Protein AF-A0A267EFR4-F1 (afdb_monomer)

Solvent-accessible surface area (backbone atoms only — not comparable to full-atom values): 12680 Å² total; per-residue (Å²): 130,89,68,64,37,41,33,43,34,24,68,40,67,51,59,65,88,43,32,42,51,31,45,67,58,54,52,30,52,57,53,68,30,85,48,92,86,22,53,37,51,59,32,46,78,75,61,24,42,72,72,47,57,46,63,52,61,83,48,55,97,72,32,31,34,40,38,41,29,36,31,54,76,64,86,81,56,50,71,60,52,49,54,48,53,53,49,52,53,53,51,50,54,50,50,50,62,73,76,48,71,55,69,70,57,54,51,50,50,33,53,50,34,44,59,71,67,43,72,76,79,64,67,52,102,85,43,81,75,69,55,61,66,58,54,51,51,52,50,49,70,70,45,81,60,43,59,71,52,29,58,75,65,40,55,86,86,39,32,83,43,57,80,36,59,49,78,50,85,50,55,65,60,38,47,55,54,58,64,51,69,36,83,79,74,48,47,75,49,55,64,68,59,78,59,52,74,78,65,60,88,66,62,71,72,57,57,57,50,57,60,49,62,71,64,72,78,118

Radius of gyration: 20.81 Å; Cα contacts (8 Å, |Δi|>4): 254; chains: 1; bounding box: 39×57×54 Å

Foldseek 3Di:
DPQAWKKWKFKFWDCLVVLLAPLQLLVQCQQPDPDPPHLQNVQVVQVKGWPGWGKAQPDDHTITMTITIMGDPPPDPVVVRRVVNVVSVQVNLVVCLVVADDVVSSVVSQVVLLVLQPQPQDPDPPDDRDDSVVSLVVSQPPDNHHLVSLPNRDDPVCSSVGNSHRNDHDSVVSSVVSVSSHPVRIDIDNSVVVPVVVVPPDPPVVVVVVVVVVVPPD

Sequence (218 aa):
MNVDGIHLVFPLPDQSSLSSIAPDLYVKHLLRSKHVGSLEASLNLHGFSLNSARLMDFGQVGFDFFCISVQCNAENNQIEDENMAIKIVFRYLAMIRSVGPLNWLHNELRLTLQREFAPKGKLDESLEPMDPMINLLLHLASDDYSLATRLQRFSQRDALTARHLITEYSAQAIADFLTFLTPTGVLCTSLILVGIASRLQLPDSQWQALLRAGRSAG

InterPro domains:
  IPR011249 Metalloenzyme, LuxS/M16 peptidase-like [SSF63411] (3-187)
  IPR050626 Peptidase M16 [PTHR43690] (5-186)

Structure (mmCIF, N/CA/C/O backbone):
data_AF-A0A267EFR4-F1
#
_entry.id   AF-A0A267EFR4-F1
#
loop_
_atom_site.group_PDB
_atom_site.id
_atom_site.type_symbol
_atom_site.label_atom_id
_atom_site.label_alt_id
_atom_site.label_comp_id
_atom_site.label_asym_id
_atom_site.label_entity_id
_atom_site.label_seq_id
_atom_site.pdbx_PDB_ins_code
_atom_site.Cartn_x
_atom_site.Cartn_y
_atom_site.Cartn_z
_atom_site.occupancy
_atom_site.B_iso_or_equiv
_atom_site.auth_seq_id
_atom_site.auth_comp_id
_atom_site.auth_asym_id
_atom_site.auth_atom_id
_atom_site.pdbx_PDB_model_num
ATOM 1 N N . MET A 1 1 ? 16.160 10.718 2.355 1.00 35.03 1 MET A N 1
ATOM 2 C CA . MET A 1 1 ? 15.487 10.351 1.091 1.00 35.03 1 MET A CA 1
ATOM 3 C C . MET A 1 1 ? 16.577 9.997 0.103 1.00 35.03 1 MET A C 1
ATOM 5 O O . MET A 1 1 ? 17.407 10.855 -0.155 1.00 35.03 1 MET A O 1
ATOM 9 N N . ASN A 1 2 ? 16.641 8.744 -0.346 1.00 34.03 2 ASN A N 1
ATOM 10 C CA . ASN A 1 2 ? 17.512 8.373 -1.462 1.00 34.03 2 ASN A CA 1
ATOM 11 C C . ASN A 1 2 ? 16.860 8.938 -2.736 1.00 34.03 2 ASN A C 1
ATOM 13 O O . ASN A 1 2 ? 15.659 8.739 -2.916 1.00 34.03 2 ASN A O 1
ATOM 17 N N . VAL A 1 3 ? 17.597 9.743 -3.504 1.00 46.56 3 VAL A N 1
ATOM 18 C CA . VAL A 1 3 ? 17.043 10.774 -4.415 1.00 46.56 3 VAL A CA 1
ATOM 19 C C . VAL A 1 3 ? 16.794 10.253 -5.843 1.00 46.56 3 VAL A C 1
ATOM 21 O O . VAL A 1 3 ? 16.213 10.953 -6.667 1.00 46.56 3 VAL A O 1
ATOM 24 N N . ASP A 1 4 ? 17.140 8.997 -6.121 1.00 59.25 4 ASP A N 1
ATOM 25 C CA . ASP A 1 4 ? 17.101 8.428 -7.471 1.00 59.25 4 ASP A CA 1
ATOM 26 C C . ASP A 1 4 ? 15.877 7.516 -7.647 1.00 59.25 4 ASP A C 1
ATOM 28 O O . ASP A 1 4 ? 15.942 6.298 -7.474 1.00 59.25 4 ASP A O 1
ATOM 32 N N . GLY A 1 5 ? 14.712 8.104 -7.933 1.00 73.69 5 GLY A N 1
ATOM 33 C CA . GLY A 1 5 ? 13.493 7.324 -8.132 1.00 73.69 5 GLY A CA 1
ATOM 34 C C . GLY A 1 5 ? 12.272 8.108 -8.608 1.00 73.69 5 G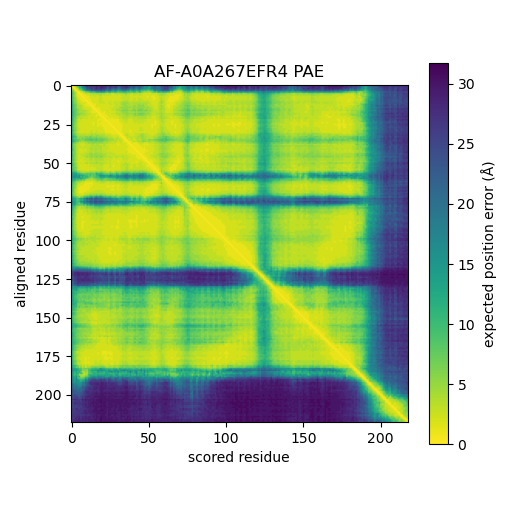LY A C 1
ATOM 35 O O . GLY A 1 5 ? 12.219 9.339 -8.587 1.00 73.69 5 GLY A O 1
ATOM 36 N N . ILE A 1 6 ? 11.271 7.349 -9.044 1.00 87.56 6 ILE A N 1
ATOM 37 C CA . ILE A 1 6 ? 9.960 7.830 -9.477 1.00 87.56 6 ILE A CA 1
ATOM 38 C C . ILE A 1 6 ? 9.012 7.732 -8.298 1.00 87.56 6 ILE A C 1
ATOM 40 O O . ILE A 1 6 ? 8.869 6.660 -7.708 1.00 87.56 6 ILE A O 1
ATOM 44 N N . HIS A 1 7 ? 8.312 8.823 -8.007 1.00 89.19 7 HIS A N 1
ATOM 45 C CA . HIS A 1 7 ? 7.249 8.842 -7.015 1.00 89.19 7 HIS A CA 1
ATOM 46 C C . HIS A 1 7 ? 5.902 9.035 -7.708 1.00 89.19 7 HIS A C 1
ATOM 48 O O . HIS A 1 7 ? 5.658 10.048 -8.368 1.00 89.19 7 HIS A O 1
ATOM 54 N N . LEU A 1 8 ? 5.032 8.042 -7.557 1.00 90.75 8 LEU A N 1
ATOM 55 C CA . LEU A 1 8 ? 3.645 8.069 -7.995 1.00 90.75 8 LEU A CA 1
ATOM 56 C C . LEU A 1 8 ? 2.781 8.417 -6.792 1.00 90.75 8 LEU A C 1
ATOM 58 O O . LEU A 1 8 ? 2.602 7.585 -5.899 1.00 90.75 8 LEU A O 1
ATOM 62 N N . VAL A 1 9 ? 2.284 9.650 -6.758 1.00 91.50 9 VAL A N 1
ATOM 63 C CA . VAL A 1 9 ? 1.501 10.179 -5.641 1.00 91.50 9 VAL A CA 1
ATOM 64 C C . VAL A 1 9 ? 0.033 10.251 -6.040 1.00 91.50 9 VAL A C 1
ATOM 66 O O . VAL A 1 9 ? -0.333 10.917 -7.008 1.00 91.50 9 VAL A O 1
ATOM 69 N N . PHE A 1 10 ? -0.813 9.565 -5.280 1.00 91.50 10 PHE A N 1
ATOM 70 C CA . PHE A 1 10 ? -2.251 9.490 -5.499 1.00 91.50 10 PHE A CA 1
ATOM 71 C C . PHE A 1 10 ? -2.974 10.290 -4.414 1.00 91.50 10 PHE A C 1
ATOM 73 O O . PHE A 1 10 ? -2.787 9.980 -3.233 1.00 91.50 10 PHE A O 1
ATOM 80 N N . PRO A 1 11 ? -3.776 11.306 -4.775 1.00 90.88 11 PRO A N 1
ATOM 81 C CA . PRO A 1 11 ? -4.629 11.994 -3.817 1.00 90.88 11 PRO A CA 1
ATOM 82 C C . PRO A 1 11 ? -5.750 11.063 -3.348 1.00 90.88 11 PRO A C 1
ATOM 84 O O . PRO A 1 11 ? -6.346 10.334 -4.142 1.00 90.88 11 PRO A O 1
ATOM 87 N N . LEU A 1 12 ? -6.041 11.101 -2.052 1.00 91.06 12 LEU A N 1
ATOM 88 C CA . LEU A 1 12 ? -7.046 10.273 -1.401 1.00 91.06 12 LEU A CA 1
ATOM 89 C C . LEU A 1 12 ? -7.920 11.113 -0.463 1.00 91.06 12 LEU A C 1
ATOM 91 O O . LEU A 1 12 ? -7.447 12.107 0.097 1.00 91.06 12 LEU A O 1
ATOM 95 N N . PRO A 1 13 ? -9.179 10.706 -0.228 1.00 90.94 13 PRO A N 1
ATOM 96 C CA . PRO A 1 13 ? -9.926 11.204 0.919 1.00 90.94 13 PRO A CA 1
ATOM 97 C C . PRO A 1 13 ? -9.263 10.745 2.225 1.00 90.94 13 PRO A C 1
ATOM 99 O O . PRO A 1 13 ? -8.502 9.776 2.235 1.00 90.94 13 PRO A O 1
ATOM 102 N N . ASP A 1 14 ? -9.586 11.418 3.327 1.00 90.38 14 ASP A N 1
ATOM 103 C CA . ASP A 1 14 ? -9.114 11.048 4.665 1.00 90.38 14 ASP A CA 1
ATOM 104 C C . ASP A 1 14 ? -9.411 9.570 4.989 1.00 90.38 14 ASP A C 1
ATOM 106 O O . ASP A 1 14 ? -10.565 9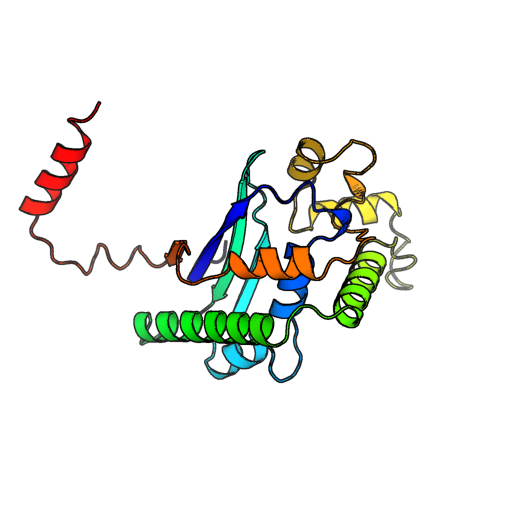.138 5.002 1.00 90.38 14 ASP A O 1
ATOM 110 N N . GLN A 1 15 ? -8.359 8.796 5.258 1.00 90.88 15 GLN A N 1
ATOM 111 C CA . GLN A 1 15 ? -8.429 7.363 5.544 1.00 90.88 15 GLN A CA 1
ATOM 112 C C . GLN A 1 15 ? -8.613 7.041 7.038 1.00 90.88 15 GLN A C 1
ATOM 114 O O . GLN A 1 15 ? -8.718 5.868 7.397 1.00 90.88 15 GLN A O 1
ATOM 119 N N . SER A 1 16 ? -8.664 8.038 7.932 1.00 88.50 16 SER A N 1
ATOM 120 C CA . SER A 1 16 ? -8.695 7.814 9.393 1.00 88.50 16 SER A CA 1
ATOM 121 C C . SER A 1 16 ? -9.903 6.983 9.837 1.00 88.50 16 SER A C 1
ATOM 123 O O . SER A 1 16 ? -9.781 6.092 10.682 1.00 88.50 16 SER A O 1
ATOM 125 N N . SER A 1 17 ? -11.070 7.229 9.232 1.00 89.75 17 SER A N 1
ATOM 126 C CA . SER A 1 17 ? -12.314 6.505 9.527 1.00 89.75 17 SER A CA 1
ATOM 127 C C . SER A 1 17 ? -12.264 5.032 9.116 1.00 89.75 17 SER A C 1
ATOM 129 O O . SER A 1 17 ? -12.999 4.220 9.667 1.00 89.75 17 SER A O 1
ATOM 131 N N . LEU A 1 18 ? -11.376 4.678 8.185 1.00 91.56 18 LEU A N 1
ATOM 132 C CA . LEU A 1 18 ? -11.202 3.323 7.668 1.00 91.56 18 LEU A CA 1
ATOM 133 C C . LEU A 1 18 ? -10.082 2.561 8.384 1.00 91.56 18 LEU A C 1
ATOM 135 O O . LEU A 1 18 ? -9.657 1.516 7.903 1.00 91.56 18 LEU A O 1
ATOM 139 N N . SER A 1 19 ? -9.590 3.044 9.527 1.00 88.19 19 SER A N 1
ATOM 140 C CA . SER A 1 19 ? -8.464 2.432 10.250 1.00 88.19 19 SER A CA 1
ATOM 141 C C . SER A 1 19 ? -8.703 0.997 10.734 1.00 88.19 19 SER A C 1
ATOM 143 O O . SER A 1 19 ? -7.734 0.249 10.856 1.00 88.19 19 SER A O 1
ATOM 145 N N . SER A 1 20 ? -9.959 0.591 10.961 1.00 90.31 20 SER A N 1
ATOM 146 C CA . SER A 1 20 ? -10.329 -0.790 11.312 1.00 90.31 20 SER A CA 1
ATOM 147 C C . SER A 1 20 ? -10.118 -1.780 10.160 1.00 90.31 20 SER A C 1
ATOM 149 O O . SER A 1 20 ? -9.844 -2.953 10.416 1.00 90.31 20 SER A O 1
ATOM 151 N N . ILE A 1 21 ? -10.237 -1.304 8.915 1.00 92.56 21 ILE A N 1
ATOM 152 C CA . ILE A 1 21 ? -10.087 -2.076 7.669 1.00 92.56 21 ILE A CA 1
ATOM 153 C C . ILE A 1 21 ? -8.679 -1.888 7.082 1.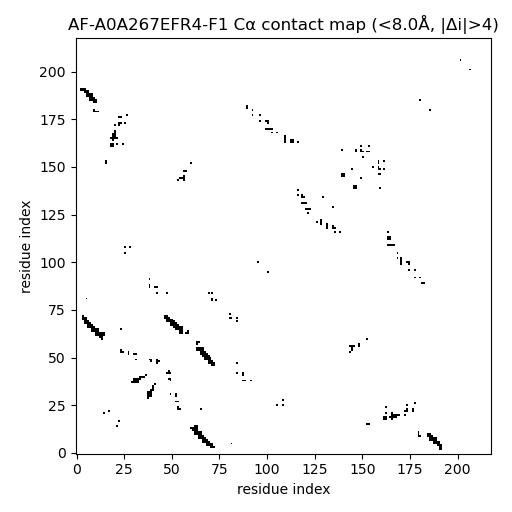00 92.56 21 ILE A C 1
ATOM 155 O O . ILE A 1 21 ? -8.096 -2.820 6.536 1.00 92.56 21 ILE A O 1
ATOM 159 N N . ALA A 1 22 ? -8.145 -0.668 7.183 1.00 93.38 22 ALA A N 1
ATOM 160 C CA . ALA A 1 22 ? -6.870 -0.204 6.640 1.00 93.38 22 ALA A CA 1
ATOM 161 C C . ALA A 1 22 ? -6.628 -0.640 5.177 1.00 93.38 22 ALA A C 1
ATOM 163 O O . ALA A 1 22 ? -5.703 -1.413 4.890 1.00 93.38 22 ALA A O 1
ATOM 164 N N . PRO A 1 23 ? -7.445 -0.157 4.219 1.00 95.06 23 PRO A N 1
ATOM 165 C CA . PRO A 1 23 ? -7.315 -0.544 2.814 1.00 95.06 23 PRO A CA 1
ATOM 166 C C . PRO A 1 23 ? -5.945 -0.170 2.225 1.00 95.06 23 PRO A C 1
ATOM 168 O O . PRO A 1 23 ? -5.415 -0.888 1.376 1.00 95.06 23 PRO A O 1
ATOM 171 N N . ASP A 1 24 ? -5.324 0.901 2.722 1.00 94.44 24 ASP A N 1
ATOM 172 C CA . ASP A 1 24 ? -3.976 1.314 2.342 1.00 94.44 24 ASP A CA 1
ATOM 173 C C . ASP A 1 24 ? -2.916 0.272 2.734 1.00 94.44 24 ASP A C 1
ATOM 175 O O . ASP A 1 24 ? -2.020 -0.027 1.941 1.00 94.44 24 ASP A O 1
ATOM 179 N N . LEU A 1 25 ? -3.039 -0.331 3.923 1.00 94.50 25 LEU A N 1
ATOM 180 C CA . LEU A 1 25 ? -2.147 -1.397 4.380 1.00 94.50 25 LEU A CA 1
ATOM 181 C C . LEU A 1 25 ? -2.357 -2.683 3.583 1.00 94.50 25 LEU A C 1
ATOM 183 O O . LEU A 1 25 ? -1.377 -3.347 3.245 1.00 94.50 25 LEU A O 1
ATOM 187 N N . TYR A 1 26 ? -3.604 -3.003 3.223 1.00 95.25 26 TYR A N 1
ATOM 188 C CA . TYR A 1 26 ? -3.918 -4.122 2.332 1.00 95.25 26 TYR A CA 1
ATOM 189 C C . TYR A 1 26 ? -3.213 -3.978 0.980 1.00 95.25 26 TYR A C 1
ATOM 191 O O . TYR A 1 26 ? -2.520 -4.893 0.527 1.00 95.25 26 TYR A O 1
ATOM 199 N N . VAL A 1 27 ? -3.322 -2.807 0.349 1.00 95.12 27 VAL A N 1
ATOM 200 C CA . VAL A 1 27 ? -2.658 -2.554 -0.935 1.00 95.12 27 VAL A CA 1
ATOM 201 C C . VAL A 1 27 ? -1.137 -2.519 -0.781 1.00 95.12 27 VAL A C 1
ATOM 203 O O . VAL A 1 27 ? -0.434 -3.126 -1.589 1.00 95.12 27 VAL A O 1
ATOM 206 N N . LYS A 1 28 ? -0.607 -1.891 0.276 1.00 94.12 28 LYS A N 1
ATOM 207 C CA . LYS A 1 28 ? 0.830 -1.923 0.599 1.00 94.12 28 LYS A CA 1
ATOM 208 C C . LYS A 1 28 ? 1.350 -3.357 0.713 1.00 94.12 28 LYS A C 1
ATOM 210 O O . LYS A 1 28 ? 2.407 -3.657 0.161 1.00 94.12 28 LYS A O 1
ATOM 215 N N . HIS A 1 29 ? 0.622 -4.238 1.394 1.00 93.50 29 HIS A N 1
ATOM 216 C CA . HIS A 1 29 ? 1.006 -5.636 1.575 1.00 93.50 29 HIS A CA 1
ATOM 217 C C . HIS A 1 29 ? 1.102 -6.381 0.236 1.00 93.50 29 HIS A C 1
ATOM 219 O O . HIS A 1 29 ? 2.097 -7.052 -0.028 1.00 93.50 29 HIS A O 1
ATOM 225 N N . LEU A 1 30 ? 0.131 -6.170 -0.659 1.00 93.69 30 LEU A N 1
ATOM 226 C CA . LEU A 1 30 ? 0.157 -6.714 -2.021 1.00 93.69 30 LEU A CA 1
ATOM 227 C C . LEU A 1 30 ? 1.321 -6.192 -2.864 1.00 93.69 30 LEU A C 1
ATOM 229 O O . LEU A 1 30 ? 1.937 -6.955 -3.610 1.00 93.69 30 LEU A O 1
ATOM 233 N N . LEU A 1 31 ? 1.604 -4.891 -2.788 1.00 93.81 31 LEU A N 1
ATOM 234 C CA . LEU A 1 31 ? 2.683 -4.266 -3.556 1.00 93.81 31 LEU A CA 1
ATOM 235 C C . LEU A 1 31 ? 4.061 -4.738 -3.080 1.00 93.81 31 LEU A C 1
ATOM 237 O O . LEU A 1 31 ? 4.955 -4.917 -3.901 1.00 93.81 31 LEU A O 1
ATOM 241 N N . ARG A 1 32 ? 4.213 -4.981 -1.774 1.00 91.25 32 ARG A N 1
ATOM 242 C CA . ARG A 1 32 ? 5.454 -5.458 -1.141 1.00 91.25 32 ARG A CA 1
ATOM 243 C C . ARG A 1 32 ? 5.588 -6.982 -1.101 1.00 91.25 32 ARG A C 1
ATOM 245 O O . ARG A 1 32 ? 6.484 -7.501 -0.435 1.00 91.25 32 ARG A O 1
ATOM 252 N N . SER A 1 33 ? 4.697 -7.707 -1.773 1.00 90.69 33 SER A N 1
ATOM 253 C CA . SER A 1 33 ? 4.808 -9.157 -1.872 1.00 90.69 33 SER A CA 1
ATOM 254 C C . SER A 1 33 ? 6.075 -9.546 -2.638 1.00 90.69 33 SER A C 1
ATOM 256 O O . SER A 1 33 ? 6.395 -8.967 -3.677 1.00 90.69 33 SER A O 1
ATOM 258 N N . LYS A 1 34 ? 6.776 -10.572 -2.152 1.00 86.50 34 LYS A N 1
ATOM 259 C CA . LYS A 1 34 ? 7.999 -11.113 -2.773 1.00 86.50 34 LYS A CA 1
ATOM 260 C C . LYS A 1 34 ? 7.769 -12.427 -3.516 1.00 86.50 34 LYS A C 1
ATOM 262 O O . LYS A 1 34 ? 8.716 -13.141 -3.832 1.00 86.50 34 LYS A O 1
ATOM 267 N N . HIS A 1 35 ? 6.512 -12.778 -3.760 1.00 87.50 35 HIS A N 1
ATOM 268 C CA . HIS A 1 35 ? 6.173 -13.995 -4.483 1.00 87.50 35 HIS A CA 1
ATOM 269 C C . HIS A 1 35 ? 6.433 -13.858 -5.986 1.00 87.50 35 HIS A C 1
ATOM 271 O O . HIS A 1 35 ? 6.534 -12.762 -6.538 1.00 87.50 35 HIS A O 1
ATOM 277 N N . VAL A 1 36 ? 6.512 -15.001 -6.666 1.00 86.88 36 VAL A N 1
ATOM 278 C CA . VAL A 1 36 ? 6.581 -15.042 -8.129 1.00 86.88 36 VAL A CA 1
ATOM 279 C C . VAL A 1 36 ? 5.329 -14.373 -8.703 1.00 86.88 36 VAL A C 1
ATOM 281 O O . VAL A 1 36 ? 4.213 -14.686 -8.295 1.00 86.88 36 VAL A O 1
ATOM 284 N N . GLY A 1 37 ? 5.521 -13.437 -9.635 1.00 86.12 37 GLY A N 1
ATOM 285 C CA . GLY A 1 37 ? 4.434 -12.640 -10.215 1.00 86.12 37 GLY A CA 1
ATOM 286 C C . GLY A 1 37 ? 4.072 -11.376 -9.428 1.00 86.12 37 GLY A C 1
ATOM 287 O O . GLY A 1 37 ? 3.137 -10.677 -9.815 1.00 86.12 37 GLY A O 1
ATOM 288 N N . SER A 1 38 ? 4.800 -11.048 -8.355 1.00 92.06 38 SER A N 1
ATOM 289 C CA . SER A 1 38 ? 4.613 -9.779 -7.653 1.00 92.06 38 SER A CA 1
ATOM 290 C C . SER A 1 38 ? 5.123 -8.576 -8.453 1.00 92.06 38 SER A C 1
ATOM 292 O O . SER A 1 38 ? 5.837 -8.702 -9.459 1.00 92.06 38 SER A O 1
ATOM 294 N N . LEU A 1 39 ? 4.776 -7.379 -7.973 1.00 93.88 39 LEU A N 1
ATOM 295 C CA . LEU A 1 39 ? 5.305 -6.130 -8.510 1.00 93.88 39 LEU A CA 1
ATOM 296 C C . LEU A 1 39 ? 6.834 -6.088 -8.411 1.00 93.88 39 LEU A C 1
ATOM 298 O O . LEU A 1 39 ? 7.496 -5.788 -9.399 1.00 93.88 39 LEU A O 1
ATOM 302 N N . GLU A 1 40 ? 7.388 -6.423 -7.244 1.00 92.44 40 GLU A N 1
ATOM 303 C CA . GLU A 1 40 ? 8.836 -6.417 -7.007 1.00 92.44 40 GLU A CA 1
ATOM 304 C C . GLU A 1 40 ? 9.554 -7.408 -7.936 1.00 92.44 40 GLU A C 1
ATOM 306 O O . GLU A 1 40 ? 10.545 -7.048 -8.565 1.00 92.44 40 GLU A O 1
ATOM 311 N N . ALA A 1 41 ? 9.004 -8.614 -8.128 1.00 92.44 41 ALA A N 1
ATOM 312 C CA . ALA A 1 41 ? 9.549 -9.584 -9.078 1.00 92.44 41 ALA A CA 1
ATOM 313 C C . ALA A 1 41 ? 9.555 -9.049 -10.522 1.00 92.44 41 ALA A C 1
ATOM 315 O O . ALA A 1 41 ? 10.533 -9.234 -11.244 1.00 92.44 41 ALA A O 1
ATOM 316 N N . SER A 1 42 ? 8.489 -8.356 -10.932 1.00 93.38 42 SER A N 1
ATOM 317 C CA . SER A 1 42 ? 8.376 -7.768 -12.274 1.00 93.38 42 SER A CA 1
ATOM 318 C C . SER A 1 42 ? 9.332 -6.590 -12.480 1.00 93.38 42 SER A C 1
ATOM 320 O O . SER A 1 42 ? 9.908 -6.454 -13.554 1.00 93.38 42 SER A O 1
ATOM 322 N N . LEU A 1 43 ? 9.520 -5.748 -11.460 1.00 92.38 43 LEU A N 1
ATOM 323 C CA . LEU A 1 43 ? 10.466 -4.629 -11.486 1.00 92.38 43 LEU A CA 1
ATOM 324 C C . LEU A 1 43 ? 11.918 -5.123 -11.557 1.00 92.38 43 LEU A C 1
ATOM 326 O O . LEU A 1 43 ? 12.692 -4.632 -12.380 1.00 92.38 43 LEU A O 1
ATOM 330 N N . ASN A 1 44 ? 12.257 -6.152 -10.776 1.00 91.31 44 ASN A N 1
ATOM 331 C CA . ASN A 1 44 ? 13.608 -6.711 -10.723 1.00 91.31 44 ASN A CA 1
ATOM 332 C C . ASN A 1 44 ? 14.076 -7.273 -12.078 1.00 91.31 44 ASN A C 1
ATOM 334 O O . ASN A 1 44 ? 15.264 -7.197 -12.384 1.00 91.31 44 ASN A O 1
ATOM 338 N N . LEU A 1 45 ? 13.166 -7.784 -12.921 1.00 91.06 45 LEU A N 1
ATOM 339 C CA . LEU A 1 45 ? 13.493 -8.240 -14.284 1.00 91.06 45 LEU A CA 1
ATOM 340 C C . LEU A 1 45 ? 14.051 -7.125 -15.179 1.00 91.06 45 LEU A C 1
ATOM 342 O O . LEU A 1 45 ? 14.760 -7.410 -16.141 1.00 91.06 45 LEU A O 1
ATOM 346 N N . HIS A 1 46 ? 13.739 -5.870 -14.860 1.00 88.50 46 HIS A N 1
ATOM 347 C CA . HIS A 1 46 ? 14.212 -4.686 -15.570 1.00 88.50 46 HIS A CA 1
ATOM 348 C C . HIS A 1 46 ? 15.315 -3.939 -14.806 1.00 88.50 46 HIS A C 1
ATOM 350 O O . HIS A 1 46 ? 15.696 -2.844 -15.200 1.00 88.50 46 HIS A O 1
ATOM 356 N N . GLY A 1 47 ? 15.835 -4.511 -13.713 1.00 88.44 47 GLY A N 1
ATOM 357 C CA . GLY A 1 47 ? 16.822 -3.841 -12.863 1.00 88.44 47 GLY A CA 1
ATOM 358 C C . GLY A 1 47 ? 16.244 -2.688 -12.034 1.00 88.44 47 GLY A C 1
ATOM 359 O O . GLY A 1 47 ? 17.002 -1.845 -11.559 1.00 88.44 47 GLY A O 1
ATOM 360 N N . PHE A 1 48 ? 14.921 -2.635 -11.859 1.00 90.81 48 PHE A N 1
ATOM 361 C CA . PHE A 1 48 ? 14.238 -1.664 -11.000 1.00 90.81 48 PHE A CA 1
ATOM 362 C C . PHE A 1 48 ? 13.888 -2.302 -9.658 1.00 90.81 48 PHE A C 1
ATOM 364 O O . PHE A 1 48 ? 13.794 -3.522 -9.552 1.00 90.81 48 PHE A O 1
ATOM 371 N N . SER A 1 49 ? 13.618 -1.488 -8.642 1.00 91.25 49 SER A N 1
ATOM 372 C CA . SER A 1 49 ? 13.183 -1.981 -7.335 1.00 91.25 49 SER A CA 1
ATOM 373 C C . SER A 1 49 ? 12.064 -1.128 -6.744 1.00 91.25 49 SER A C 1
ATOM 375 O O . SER A 1 49 ? 11.973 0.082 -6.964 1.00 91.25 49 SER A O 1
ATOM 377 N N . LEU A 1 50 ? 11.170 -1.764 -5.984 1.00 92.25 50 LEU A N 1
ATOM 378 C CA . LEU A 1 50 ? 10.170 -1.040 -5.205 1.00 92.25 50 LEU A CA 1
ATOM 379 C C . LEU A 1 50 ? 10.839 -0.490 -3.941 1.00 92.25 50 LEU A C 1
ATOM 381 O O . LEU A 1 50 ? 11.201 -1.250 -3.047 1.00 92.25 50 LEU A O 1
ATOM 385 N N . ASN A 1 51 ? 10.963 0.830 -3.845 1.00 89.88 51 ASN A N 1
ATOM 386 C CA . ASN A 1 51 ? 11.555 1.483 -2.681 1.00 89.88 51 ASN A CA 1
ATOM 387 C C . ASN A 1 51 ? 10.534 1.596 -1.536 1.00 89.88 51 ASN A C 1
ATOM 389 O O . ASN A 1 51 ? 10.780 1.183 -0.402 1.00 89.88 51 ASN A O 1
ATOM 393 N N . SER A 1 52 ? 9.340 2.123 -1.827 1.00 90.12 52 SER A N 1
ATOM 394 C CA . SER A 1 52 ? 8.278 2.254 -0.827 1.00 90.12 52 SER A CA 1
ATOM 395 C C . SER A 1 52 ? 6.882 2.238 -1.447 1.00 90.12 52 SER A C 1
ATOM 397 O O . SER A 1 52 ? 6.687 2.592 -2.605 1.00 90.12 52 SER A O 1
ATOM 399 N N . ALA A 1 53 ? 5.900 1.813 -0.659 1.00 92.94 53 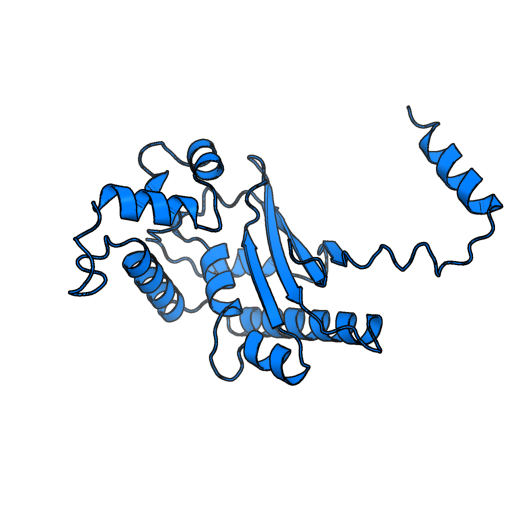ALA A N 1
ATOM 400 C CA . ALA A 1 53 ? 4.480 1.927 -0.965 1.00 92.94 53 ALA A CA 1
ATOM 401 C C . ALA A 1 53 ? 3.771 2.199 0.360 1.00 92.94 53 ALA A C 1
ATOM 403 O O . ALA A 1 53 ? 3.752 1.319 1.223 1.00 92.94 53 ALA A O 1
ATOM 404 N N . ARG A 1 54 ? 3.294 3.426 0.578 1.00 91.69 54 ARG A N 1
ATOM 405 C CA . ARG A 1 54 ? 2.715 3.820 1.869 1.00 91.69 54 ARG A CA 1
ATOM 406 C C . ARG A 1 54 ? 1.782 5.016 1.760 1.00 91.69 54 ARG A C 1
ATOM 408 O O . ARG A 1 54 ? 1.917 5.843 0.859 1.00 91.69 54 ARG A O 1
ATOM 415 N N . LEU A 1 55 ? 0.880 5.115 2.732 1.00 90.56 55 LEU A N 1
ATOM 416 C CA . LEU A 1 55 ? 0.182 6.356 3.040 1.00 90.56 55 LEU A CA 1
ATOM 417 C C . LEU A 1 55 ? 1.204 7.373 3.568 1.00 90.56 55 LEU A C 1
ATOM 419 O O . LEU A 1 55 ? 2.050 7.023 4.393 1.00 90.56 55 LEU A O 1
ATOM 423 N N . MET A 1 56 ? 1.159 8.603 3.071 1.00 87.00 56 MET A N 1
ATOM 424 C CA . MET A 1 56 ? 2.054 9.673 3.506 1.00 87.00 56 MET A CA 1
ATOM 425 C C . MET A 1 56 ? 1.635 10.191 4.885 1.00 87.00 56 MET A C 1
ATOM 427 O O . MET A 1 56 ? 0.450 10.302 5.191 1.00 87.00 56 MET A O 1
ATOM 431 N N . ASP A 1 57 ? 2.615 10.528 5.717 1.00 77.25 57 ASP A N 1
ATOM 432 C CA . ASP A 1 57 ? 2.431 10.922 7.118 1.00 77.25 57 ASP A CA 1
ATOM 433 C C . ASP A 1 57 ? 2.145 12.422 7.320 1.00 77.25 57 ASP A C 1
ATOM 435 O O . ASP A 1 57 ? 1.850 12.836 8.442 1.00 77.25 57 ASP A O 1
ATOM 439 N N . PHE A 1 58 ? 2.175 13.216 6.244 1.00 70.94 58 PHE A N 1
ATOM 440 C CA . PHE A 1 58 ? 1.907 14.661 6.234 1.00 70.94 58 PHE A CA 1
ATOM 441 C C . PHE A 1 58 ? 0.535 15.059 5.652 1.00 70.94 58 PHE A C 1
ATOM 443 O O . PHE A 1 58 ? 0.324 16.221 5.299 1.00 70.94 58 PHE A O 1
ATOM 450 N N . GLY A 1 59 ? -0.407 14.117 5.533 1.00 60.41 59 GLY A N 1
ATOM 451 C CA . GLY A 1 59 ? -1.811 14.449 5.257 1.00 60.41 59 GLY A CA 1
ATOM 452 C C . GLY A 1 59 ? -2.417 15.289 6.390 1.00 60.41 59 GLY A C 1
ATOM 453 O O . GLY A 1 59 ? -2.085 15.083 7.559 1.00 60.41 59 GLY A O 1
ATOM 454 N N . GLN A 1 60 ? -3.289 16.244 6.056 1.00 64.50 60 GLN A N 1
ATOM 455 C CA . GLN A 1 60 ? -4.101 16.955 7.051 1.00 64.50 60 GLN A CA 1
ATOM 456 C C . GLN A 1 60 ? -5.470 16.283 7.192 1.00 64.50 60 GLN A C 1
ATOM 458 O O . GLN A 1 60 ? -5.895 15.530 6.321 1.00 64.50 60 GLN A O 1
ATOM 463 N N . VAL A 1 61 ? -6.191 16.580 8.276 1.00 70.12 61 VAL A N 1
ATOM 464 C CA . VAL A 1 61 ? -7.581 16.125 8.439 1.00 70.12 61 VAL A CA 1
ATOM 465 C C . VAL A 1 61 ? -8.392 16.538 7.204 1.00 70.12 61 VAL A C 1
ATOM 467 O O . VAL A 1 61 ? -8.421 17.715 6.843 1.00 70.12 61 VAL A O 1
ATOM 470 N N . GLY A 1 62 ? -9.024 15.565 6.546 1.00 80.25 62 GLY A N 1
ATOM 471 C CA . GLY A 1 62 ? -9.809 15.771 5.324 1.00 80.25 62 GLY A CA 1
ATOM 472 C C . GLY A 1 62 ? -9.183 15.262 4.018 1.00 80.25 62 GLY A C 1
ATOM 473 O O . GLY A 1 62 ? -9.937 15.010 3.078 1.00 80.25 62 GLY A O 1
ATOM 474 N N . PHE A 1 63 ? -7.865 15.039 3.935 1.00 87.19 63 PHE A N 1
ATOM 475 C CA . PHE A 1 63 ? -7.243 14.438 2.745 1.00 87.19 63 PHE A CA 1
ATOM 476 C C . PHE A 1 63 ? -5.943 13.689 3.058 1.00 87.19 63 PHE A C 1
ATOM 478 O O . PHE A 1 63 ? -5.198 14.037 3.968 1.00 87.19 63 PHE A O 1
ATOM 485 N N . ASP A 1 64 ? -5.635 12.692 2.236 1.00 90.69 64 ASP A N 1
ATOM 486 C CA . ASP A 1 64 ? -4.416 11.896 2.319 1.00 90.69 64 ASP A CA 1
ATOM 487 C C . ASP A 1 64 ? -3.729 11.755 0.965 1.00 90.69 64 ASP A C 1
ATOM 489 O O . ASP A 1 64 ? -4.281 12.074 -0.088 1.00 90.69 64 ASP A O 1
ATOM 493 N N . PHE A 1 65 ? -2.514 11.211 0.998 1.00 91.31 65 PHE A N 1
ATOM 494 C CA . PHE A 1 65 ? -1.815 10.763 -0.195 1.00 91.31 65 PHE A CA 1
ATOM 495 C C . PHE A 1 65 ? -1.296 9.349 -0.012 1.00 91.31 65 PHE A C 1
ATOM 497 O O . PHE A 1 65 ? -0.737 9.017 1.033 1.00 91.31 65 PHE A O 1
ATOM 504 N N . PHE A 1 66 ? -1.403 8.537 -1.056 1.00 92.44 66 PHE A N 1
ATOM 505 C CA . PHE A 1 66 ? -0.684 7.273 -1.147 1.00 92.44 66 PHE A CA 1
ATOM 506 C C . PHE A 1 66 ? 0.451 7.419 -2.146 1.00 92.44 66 PHE A C 1
ATOM 508 O O . PHE A 1 66 ? 0.244 7.902 -3.256 1.00 92.44 66 PHE A O 1
ATOM 515 N N . CYS A 1 67 ? 1.657 7.028 -1.751 1.00 92.44 67 CYS A N 1
ATOM 516 C CA . CYS A 1 67 ? 2.843 7.150 -2.583 1.00 92.44 67 CYS A CA 1
ATOM 517 C C . CYS A 1 67 ? 3.424 5.771 -2.881 1.00 92.44 67 CYS A C 1
ATOM 519 O O . CYS A 1 67 ? 3.685 4.991 -1.961 1.00 92.44 67 CYS A O 1
ATOM 521 N N . ILE A 1 68 ? 3.656 5.501 -4.165 1.00 93.62 68 ILE A N 1
ATOM 522 C CA . ILE A 1 68 ? 4.436 4.360 -4.646 1.00 93.62 68 ILE A CA 1
ATOM 523 C C . ILE A 1 68 ? 5.744 4.908 -5.206 1.00 93.62 68 ILE A C 1
ATOM 525 O O . ILE A 1 68 ? 5.742 5.679 -6.163 1.00 93.62 68 ILE A O 1
ATOM 529 N N . SER A 1 69 ? 6.858 4.507 -4.605 1.00 91.38 69 SER A N 1
ATOM 530 C CA . SER A 1 69 ? 8.199 4.931 -4.994 1.00 91.38 69 SER A CA 1
ATOM 531 C C . SER A 1 69 ? 8.955 3.769 -5.622 1.00 91.38 69 SER A C 1
ATOM 533 O O . SER A 1 69 ? 9.150 2.740 -4.972 1.00 91.38 69 SER A O 1
ATOM 535 N N . VAL A 1 70 ? 9.415 3.947 -6.856 1.00 91.44 70 VAL A N 1
ATOM 536 C CA . VAL A 1 70 ? 10.209 2.960 -7.599 1.00 91.44 70 VAL A CA 1
ATOM 537 C C . VAL A 1 70 ? 11.591 3.537 -7.862 1.00 91.44 70 VAL A C 1
ATOM 539 O O . VAL A 1 70 ? 11.714 4.653 -8.363 1.00 91.44 70 VAL A O 1
ATOM 542 N N . GLN A 1 71 ? 12.628 2.783 -7.526 1.00 88.75 71 GLN A N 1
ATOM 543 C CA . GLN A 1 71 ? 14.006 3.126 -7.844 1.00 88.75 71 GLN A CA 1
ATOM 544 C C . GLN A 1 71 ? 14.383 2.495 -9.185 1.00 88.75 71 GLN A C 1
ATOM 546 O O . GLN A 1 71 ? 14.139 1.309 -9.417 1.00 88.75 71 GLN A O 1
ATOM 551 N N . CYS A 1 72 ? 14.963 3.306 -10.066 1.00 83.75 72 CYS A N 1
ATOM 552 C CA . CYS A 1 72 ? 15.427 2.888 -11.385 1.00 83.75 72 CYS A CA 1
ATOM 553 C C . CYS A 1 72 ? 16.936 3.134 -11.474 1.00 83.75 72 CYS A C 1
ATOM 555 O O . CYS A 1 72 ? 17.409 4.194 -11.064 1.00 83.75 72 CYS A O 1
ATOM 557 N N . ASN A 1 73 ? 17.690 2.180 -12.018 1.00 72.50 73 ASN A N 1
ATOM 558 C CA . ASN A 1 73 ? 19.130 2.333 -12.229 1.00 72.50 73 ASN A CA 1
ATOM 559 C C . ASN A 1 73 ? 19.363 3.117 -13.533 1.00 72.50 73 ASN A C 1
ATOM 561 O O . ASN A 1 73 ? 19.485 2.538 -14.607 1.00 72.50 73 ASN A O 1
ATOM 565 N N . ALA A 1 74 ? 19.349 4.448 -13.448 1.00 61.00 74 ALA A N 1
ATOM 566 C CA . ALA A 1 74 ? 19.291 5.350 -14.601 1.00 61.00 74 ALA A CA 1
ATOM 567 C C . ALA A 1 74 ? 20.665 5.661 -15.234 1.00 61.00 74 ALA A C 1
ATOM 569 O O . ALA A 1 74 ? 21.025 6.824 -15.395 1.00 61.00 74 ALA A O 1
ATOM 570 N N . GLU A 1 75 ? 21.450 4.646 -15.603 1.00 61.25 75 GLU A N 1
ATOM 571 C CA . GLU A 1 75 ? 22.777 4.899 -16.192 1.00 61.25 75 GLU A CA 1
ATOM 572 C C . GLU A 1 75 ? 22.715 5.374 -17.659 1.00 61.25 75 GLU A C 1
ATOM 574 O O . GLU A 1 75 ? 23.578 6.148 -18.066 1.00 61.25 75 GLU A O 1
ATOM 579 N N . ASN A 1 76 ? 21.697 4.980 -18.447 1.00 54.59 76 ASN A N 1
ATOM 580 C CA . ASN A 1 76 ? 21.681 5.223 -19.905 1.00 54.59 76 ASN A CA 1
ATOM 581 C C . ASN A 1 76 ? 20.377 5.840 -20.475 1.00 54.59 76 ASN A C 1
ATOM 583 O O . ASN A 1 76 ? 20.451 6.891 -21.110 1.00 54.59 76 ASN A O 1
ATOM 587 N N . ASN A 1 77 ? 19.191 5.243 -20.258 1.00 63.19 77 ASN A N 1
ATOM 588 C CA . ASN A 1 77 ? 17.925 5.633 -20.924 1.00 63.19 77 ASN A CA 1
ATOM 589 C C . ASN A 1 77 ? 16.801 5.987 -19.935 1.00 63.19 77 ASN A C 1
ATOM 591 O O . ASN A 1 77 ? 15.714 5.410 -19.925 1.00 63.19 77 ASN A O 1
ATOM 595 N N . GLN A 1 78 ? 17.048 7.023 -19.140 1.00 73.56 78 GLN A N 1
ATOM 596 C CA . GLN A 1 78 ? 16.201 7.406 -18.015 1.00 73.56 78 GLN A CA 1
ATOM 597 C C . GLN A 1 78 ? 14.697 7.547 -18.336 1.00 73.56 78 GLN A C 1
ATOM 599 O O . GLN A 1 78 ? 13.868 7.003 -17.617 1.00 73.56 78 GLN A O 1
ATOM 604 N N . ILE A 1 79 ? 14.317 8.231 -19.421 1.00 78.25 79 ILE A N 1
ATOM 605 C CA . ILE A 1 79 ? 12.893 8.459 -19.753 1.00 78.25 79 ILE A CA 1
ATOM 606 C C . ILE A 1 79 ? 12.182 7.152 -20.144 1.00 78.25 79 ILE A C 1
ATOM 608 O O . ILE A 1 79 ? 10.993 6.970 -19.869 1.00 78.25 79 ILE A O 1
ATOM 612 N N . GLU A 1 80 ? 12.875 6.238 -20.824 1.00 82.38 80 GLU A N 1
ATOM 613 C CA . GLU A 1 80 ? 12.292 4.955 -21.227 1.00 82.38 80 GLU A CA 1
ATOM 614 C C . GLU A 1 80 ? 12.115 4.038 -20.019 1.00 82.38 80 GLU A C 1
ATOM 616 O O . GLU A 1 80 ? 11.042 3.447 -19.860 1.00 82.38 80 GLU A O 1
ATOM 621 N N . ASP A 1 81 ? 13.118 3.999 -19.141 1.00 85.38 81 ASP A N 1
ATOM 622 C CA . ASP A 1 81 ? 13.081 3.257 -17.882 1.00 85.38 81 ASP A CA 1
ATOM 623 C C . ASP A 1 81 ? 11.962 3.773 -16.976 1.00 85.38 81 ASP A C 1
ATOM 625 O O . ASP A 1 81 ? 11.176 2.987 -16.440 1.00 85.38 81 ASP A O 1
ATOM 629 N N . GLU A 1 82 ? 11.800 5.097 -16.895 1.00 84.50 82 GLU A N 1
ATOM 630 C CA . GLU A 1 82 ? 10.722 5.719 -16.136 1.00 84.50 82 GLU A CA 1
ATOM 631 C C . GLU A 1 82 ? 9.344 5.332 -16.676 1.00 84.50 82 GLU A C 1
ATOM 633 O O . GLU A 1 82 ? 8.477 4.853 -15.937 1.00 84.50 82 GLU A O 1
ATOM 638 N N . ASN A 1 83 ? 9.146 5.454 -17.989 1.00 86.81 83 ASN A N 1
ATOM 639 C CA . ASN A 1 83 ? 7.902 5.042 -18.631 1.00 86.81 83 ASN A CA 1
ATOM 640 C C . ASN A 1 83 ? 7.622 3.546 -18.441 1.00 86.81 83 ASN A C 1
ATOM 642 O O . ASN A 1 83 ? 6.462 3.149 -18.287 1.00 86.81 83 ASN A O 1
ATOM 646 N N . MET A 1 84 ? 8.656 2.706 -18.460 1.00 90.06 84 MET A N 1
ATOM 647 C CA . MET A 1 84 ? 8.517 1.269 -18.255 1.00 90.06 84 MET A CA 1
ATOM 648 C C . MET A 1 84 ? 8.132 0.941 -16.810 1.00 90.06 84 MET A C 1
ATOM 650 O O . MET A 1 84 ? 7.174 0.198 -16.595 1.00 90.06 84 MET A O 1
ATOM 654 N N . ALA A 1 85 ? 8.793 1.545 -15.822 1.00 91.00 85 ALA A N 1
ATOM 655 C CA . ALA A 1 85 ? 8.460 1.392 -14.409 1.00 91.00 85 ALA A CA 1
ATOM 656 C C . ALA A 1 85 ? 7.005 1.801 -14.123 1.00 91.00 85 ALA A C 1
ATOM 658 O O . ALA A 1 85 ? 6.248 1.044 -13.508 1.00 91.00 85 ALA A O 1
ATOM 659 N N . ILE A 1 86 ? 6.571 2.948 -14.656 1.00 91.38 86 ILE A N 1
ATOM 660 C CA . ILE A 1 86 ? 5.189 3.434 -14.546 1.00 91.38 86 ILE A CA 1
ATOM 661 C C . ILE A 1 86 ? 4.203 2.424 -15.152 1.00 91.38 86 ILE A C 1
ATOM 663 O O . ILE A 1 86 ? 3.194 2.079 -14.528 1.00 91.38 86 ILE A O 1
ATOM 667 N N . LYS A 1 87 ? 4.500 1.898 -16.349 1.00 92.62 87 LYS A N 1
ATOM 668 C CA . LYS A 1 87 ? 3.672 0.870 -17.001 1.00 92.62 87 LYS A CA 1
ATOM 669 C C . LYS A 1 87 ? 3.569 -0.397 -16.157 1.00 92.62 87 LYS A C 1
ATOM 671 O O . LYS A 1 87 ? 2.472 -0.938 -16.039 1.00 92.62 87 LYS A O 1
ATOM 676 N N . ILE A 1 88 ? 4.671 -0.875 -15.576 1.00 94.56 88 ILE A N 1
ATOM 677 C CA . ILE A 1 88 ? 4.680 -2.073 -14.723 1.00 94.56 88 ILE A CA 1
ATOM 678 C C . ILE A 1 88 ? 3.770 -1.861 -13.507 1.00 94.56 88 ILE A C 1
ATOM 680 O O . ILE A 1 88 ? 2.895 -2.693 -13.254 1.00 94.56 88 ILE A O 1
ATOM 684 N N . VAL A 1 89 ? 3.900 -0.725 -12.811 1.00 94.31 89 VAL A N 1
ATOM 685 C CA . VAL A 1 89 ? 3.063 -0.399 -11.645 1.00 94.31 89 VAL A CA 1
ATOM 686 C C . VAL A 1 89 ? 1.583 -0.354 -12.025 1.00 94.31 89 VAL A C 1
ATOM 688 O O . VAL A 1 89 ? 0.765 -1.028 -11.396 1.00 94.31 89 VAL A O 1
ATOM 691 N N . PHE A 1 90 ? 1.211 0.376 -13.080 1.00 94.56 90 PHE A N 1
ATOM 692 C CA . PHE A 1 90 ? -0.197 0.486 -13.469 1.00 94.56 90 PHE A CA 1
ATOM 693 C C . PHE A 1 90 ? -0.789 -0.823 -13.993 1.00 94.56 90 PHE A C 1
ATOM 695 O O . PHE A 1 90 ? -1.963 -1.096 -13.732 1.00 94.56 90 PHE A O 1
ATOM 702 N N . ARG A 1 91 ? 0.002 -1.662 -14.673 1.00 94.69 91 ARG A N 1
ATOM 703 C CA . ARG A 1 91 ? -0.425 -3.014 -15.066 1.00 94.69 91 ARG A CA 1
ATOM 704 C C . ARG A 1 91 ? -0.684 -3.892 -13.846 1.00 94.69 91 ARG A C 1
ATOM 706 O O . ARG A 1 91 ? -1.700 -4.581 -13.816 1.00 94.69 91 ARG A O 1
ATOM 713 N N . TYR A 1 92 ? 0.180 -3.831 -12.835 1.00 95.12 92 TYR A N 1
ATOM 714 C CA . TYR A 1 92 ? -0.017 -4.573 -11.591 1.00 95.12 92 TYR A CA 1
ATOM 715 C C . TYR A 1 92 ? -1.262 -4.095 -10.833 1.00 95.12 92 TYR A C 1
ATOM 717 O O . TYR A 1 92 ? -2.091 -4.904 -10.423 1.00 95.12 92 TYR A O 1
ATOM 725 N N . LEU A 1 93 ? -1.469 -2.779 -10.730 1.00 94.44 93 LEU A N 1
ATOM 726 C CA . LEU A 1 93 ? -2.682 -2.220 -10.127 1.00 94.44 93 LEU A CA 1
ATOM 727 C C . LEU A 1 93 ? -3.951 -2.612 -10.906 1.00 94.44 93 LEU A C 1
ATOM 729 O O . LEU A 1 93 ? -4.976 -2.915 -10.299 1.00 94.44 93 LEU A O 1
ATOM 733 N N . ALA A 1 94 ? -3.897 -2.647 -12.242 1.00 94.12 94 ALA A N 1
ATOM 734 C CA . ALA A 1 94 ? -5.006 -3.121 -13.073 1.00 94.12 94 ALA A CA 1
ATOM 735 C C . ALA A 1 94 ? -5.317 -4.603 -12.836 1.00 94.12 94 ALA A C 1
ATOM 737 O O . ALA A 1 94 ? -6.486 -4.966 -12.709 1.00 94.12 94 ALA A O 1
ATOM 738 N N . MET A 1 95 ? -4.286 -5.436 -12.701 1.00 94.62 95 MET A N 1
ATOM 739 C CA . MET A 1 95 ? -4.444 -6.843 -12.346 1.00 94.62 95 MET A CA 1
ATOM 740 C C . MET A 1 95 ? -5.122 -6.997 -10.977 1.00 94.62 95 MET A C 1
ATOM 742 O O . MET A 1 95 ? -6.120 -7.709 -10.884 1.00 94.62 95 MET A O 1
ATOM 746 N N . ILE A 1 96 ? -4.656 -6.289 -9.940 1.00 94.00 96 ILE A N 1
ATOM 747 C CA . ILE A 1 96 ? -5.277 -6.347 -8.605 1.00 94.00 96 ILE A CA 1
ATOM 748 C C . ILE A 1 96 ? -6.752 -5.933 -8.670 1.00 94.00 96 ILE A C 1
ATOM 750 O O . ILE A 1 96 ? -7.599 -6.612 -8.095 1.00 94.00 96 ILE A O 1
ATOM 754 N N . ARG A 1 97 ? -7.083 -4.865 -9.410 1.00 93.88 97 ARG A N 1
ATOM 755 C CA . ARG A 1 97 ? -8.481 -4.441 -9.605 1.00 93.88 97 ARG A CA 1
ATOM 756 C C . ARG A 1 97 ? -9.329 -5.507 -10.296 1.00 93.88 97 ARG A C 1
ATOM 758 O O . ARG A 1 97 ? -10.483 -5.674 -9.928 1.00 93.88 97 ARG A O 1
ATOM 765 N N . SER A 1 98 ? -8.767 -6.216 -11.276 1.00 94.31 98 SER A N 1
ATOM 766 C CA . SER A 1 98 ? -9.490 -7.263 -12.008 1.00 94.31 98 SER A CA 1
ATOM 767 C C . SER A 1 98 ? -9.785 -8.505 -11.163 1.00 94.31 98 SER A C 1
ATOM 769 O O . SER A 1 98 ? -10.849 -9.097 -11.307 1.00 94.31 98 SER A O 1
ATOM 771 N N . VAL A 1 99 ? -8.865 -8.884 -10.268 1.00 94.38 99 VAL A N 1
ATOM 772 C CA . VAL A 1 99 ? -9.051 -10.010 -9.338 1.00 94.38 99 VAL A CA 1
ATOM 773 C C . VAL A 1 99 ? -9.981 -9.618 -8.190 1.00 94.38 99 VAL A C 1
ATOM 775 O O . VAL A 1 99 ? -10.802 -10.419 -7.749 1.00 94.38 99 VAL A O 1
ATOM 778 N N . GLY A 1 100 ? -9.865 -8.375 -7.726 1.00 93.12 100 GLY A N 1
ATOM 779 C CA . GLY A 1 100 ? -10.617 -7.841 -6.603 1.00 93.12 100 GLY A CA 1
ATOM 780 C C . GLY A 1 100 ? -10.041 -8.234 -5.232 1.00 93.12 100 GLY A C 1
ATOM 781 O O . GLY A 1 100 ? -9.053 -8.969 -5.133 1.00 93.12 100 GLY A O 1
ATOM 782 N N . PRO A 1 101 ? -10.623 -7.707 -4.142 1.00 94.62 101 PRO A N 1
ATOM 783 C CA . PRO A 1 101 ? -10.142 -7.957 -2.784 1.00 94.62 101 PRO A CA 1
ATOM 784 C C . PRO A 1 101 ? -10.412 -9.391 -2.318 1.00 94.62 101 PRO A C 1
ATOM 786 O O . PRO A 1 101 ? -11.513 -9.911 -2.475 1.00 94.62 101 PRO A O 1
ATOM 789 N N . LEU A 1 102 ? -9.432 -10.007 -1.654 1.00 94.44 102 LEU A N 1
ATOM 790 C CA . LEU A 1 102 ? -9.488 -11.389 -1.182 1.00 94.44 102 LEU A CA 1
ATOM 791 C C . LEU A 1 102 ? -9.427 -11.429 0.349 1.00 94.44 102 LEU A C 1
ATOM 793 O O . LEU A 1 102 ? -8.475 -10.950 0.963 1.00 94.44 102 LEU A O 1
ATOM 797 N N . ASN A 1 103 ? -10.432 -12.040 0.979 1.00 94.62 103 ASN A N 1
ATOM 798 C CA . ASN A 1 103 ? -10.532 -12.106 2.442 1.00 94.62 103 ASN A CA 1
ATOM 799 C C . ASN A 1 103 ? -9.351 -12.857 3.087 1.00 94.62 103 ASN A C 1
ATOM 801 O O . ASN A 1 103 ? -8.820 -12.430 4.108 1.00 94.62 103 ASN A O 1
ATOM 805 N N . TRP A 1 104 ? -8.888 -13.954 2.476 1.00 95.00 104 TRP A N 1
ATOM 806 C CA . TRP A 1 104 ? -7.761 -14.720 3.020 1.00 95.00 104 TRP A CA 1
ATOM 807 C C . TRP A 1 104 ? -6.479 -13.879 3.109 1.00 95.00 104 TRP A C 1
ATOM 809 O O . TRP A 1 104 ? -5.755 -13.991 4.093 1.00 95.00 104 TRP A O 1
ATOM 819 N N . LEU A 1 105 ? -6.254 -12.978 2.148 1.00 93.50 105 LEU A N 1
ATOM 820 C CA . LEU A 1 105 ? -5.099 -12.088 2.149 1.00 93.50 105 LEU A CA 1
ATOM 821 C C . LEU A 1 105 ? -5.228 -10.993 3.213 1.00 93.50 105 LEU A C 1
ATOM 823 O O . LEU A 1 105 ? -4.263 -10.647 3.886 1.00 93.50 105 LEU A O 1
ATOM 827 N N . HIS A 1 106 ? -6.439 -10.475 3.418 1.00 94.56 106 HIS A N 1
ATOM 828 C CA . HIS A 1 106 ? -6.695 -9.558 4.526 1.00 94.56 106 HIS A CA 1
ATOM 829 C C . HIS A 1 106 ? -6.426 -10.231 5.882 1.00 94.56 106 HIS A C 1
ATOM 831 O O . HIS A 1 106 ? -5.848 -9.627 6.785 1.00 94.56 106 HIS A O 1
ATOM 837 N N . ASN A 1 107 ? -6.795 -11.507 6.023 1.00 94.56 107 ASN A N 1
ATOM 838 C CA . ASN A 1 107 ? -6.493 -12.283 7.223 1.00 94.56 107 ASN A CA 1
ATOM 839 C C . ASN A 1 107 ? -4.983 -12.498 7.404 1.00 94.56 107 ASN A C 1
ATOM 841 O O . ASN A 1 107 ? -4.493 -12.391 8.527 1.00 94.56 107 ASN A O 1
ATOM 845 N N . GLU A 1 108 ? -4.242 -12.754 6.325 1.00 94.38 108 GLU A N 1
ATOM 846 C CA . GLU A 1 108 ? -2.779 -12.844 6.354 1.00 94.38 108 GLU A CA 1
ATOM 847 C C . GLU A 1 108 ? -2.133 -11.531 6.814 1.00 94.38 108 GLU A C 1
ATOM 849 O O . GLU A 1 108 ? -1.299 -11.541 7.728 1.00 94.38 108 GLU A O 1
ATOM 854 N N . LEU A 1 109 ? -2.569 -10.397 6.256 1.00 94.19 109 LEU A N 1
ATOM 855 C CA . LEU A 1 109 ? -2.122 -9.077 6.692 1.00 94.19 109 LEU A CA 1
ATOM 856 C C . LEU A 1 109 ? -2.416 -8.861 8.179 1.00 94.19 109 LEU A C 1
ATOM 858 O O . LEU A 1 109 ? -1.523 -8.463 8.924 1.00 94.19 109 LEU A O 1
ATOM 862 N N . ARG A 1 110 ? -3.640 -9.164 8.631 1.00 93.50 110 ARG A N 1
ATOM 863 C CA . ARG A 1 110 ? -4.030 -9.014 10.040 1.00 93.50 110 ARG A CA 1
ATOM 864 C C . ARG A 1 110 ? -3.085 -9.780 10.960 1.00 93.50 110 ARG A C 1
ATOM 866 O O . ARG A 1 110 ? -2.602 -9.225 11.941 1.00 93.50 110 ARG A O 1
ATOM 873 N N . LEU A 1 111 ? -2.816 -11.045 10.641 1.00 92.56 111 LEU A N 1
ATOM 874 C CA . LEU A 1 111 ? -1.912 -11.881 11.430 1.00 92.56 111 LEU A CA 1
ATOM 875 C C . LEU A 1 111 ? -0.475 -11.351 11.398 1.00 92.56 111 LEU A C 1
ATOM 877 O O . LEU A 1 111 ? 0.222 -11.430 12.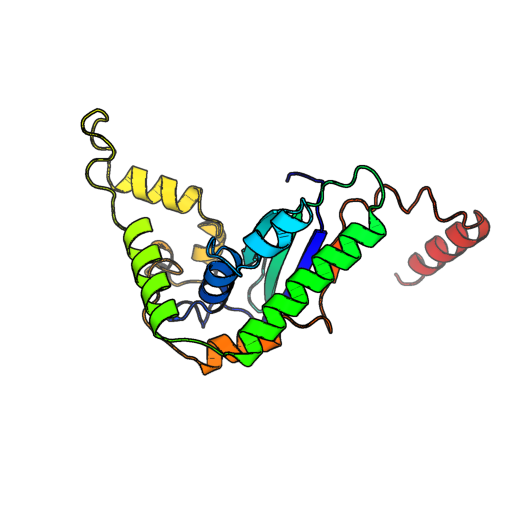405 1.00 92.56 111 LEU A O 1
ATOM 881 N N . THR A 1 112 ? -0.035 -10.806 10.265 1.00 91.25 112 THR A N 1
ATOM 882 C CA . THR A 1 112 ? 1.295 -10.200 10.127 1.00 91.25 112 THR A CA 1
ATOM 883 C C . THR A 1 112 ? 1.437 -8.979 11.033 1.00 91.25 112 THR A C 1
ATOM 885 O O . THR A 1 112 ? 2.335 -8.958 11.871 1.00 91.25 112 THR A O 1
ATOM 888 N N . LEU A 1 113 ? 0.498 -8.030 10.964 1.00 89.62 113 LEU A N 1
ATOM 889 C CA . LEU A 1 113 ? 0.511 -6.829 11.807 1.00 89.62 113 LEU A CA 1
ATOM 890 C C . LEU A 1 113 ? 0.414 -7.173 13.299 1.00 89.62 113 LEU A C 1
ATOM 892 O O . LEU A 1 113 ? 1.135 -6.608 14.117 1.00 89.62 113 LEU A O 1
ATOM 896 N N . GLN A 1 114 ? -0.422 -8.151 13.662 1.00 87.50 114 GLN A N 1
ATOM 897 C CA . GLN A 1 114 ? -0.532 -8.618 15.046 1.00 87.50 114 GLN A CA 1
ATOM 898 C C . GLN A 1 114 ? 0.779 -9.207 15.571 1.00 87.50 114 GLN A C 1
ATOM 900 O O . GLN A 1 114 ? 1.131 -8.965 16.722 1.00 87.50 114 GLN A O 1
ATOM 905 N N . ARG A 1 115 ? 1.512 -9.971 14.751 1.00 85.69 115 ARG A N 1
ATOM 906 C CA . ARG A 1 115 ? 2.820 -10.523 15.140 1.00 85.69 115 ARG A CA 1
ATOM 907 C C . ARG A 1 115 ? 3.892 -9.446 15.253 1.00 85.69 115 ARG A C 1
ATOM 909 O O . ARG A 1 115 ? 4.742 -9.549 16.129 1.00 85.69 115 ARG A O 1
ATOM 916 N N . GLU A 1 116 ? 3.874 -8.453 14.368 1.00 82.38 116 GLU A N 1
ATOM 917 C CA . GLU A 1 116 ? 4.822 -7.334 14.403 1.00 82.38 116 GLU A CA 1
ATOM 918 C C . GLU A 1 116 ? 4.604 -6.445 15.629 1.00 82.38 116 GLU A C 1
ATOM 920 O O . GLU A 1 116 ? 5.578 -6.035 16.258 1.00 82.38 116 GLU A O 1
ATOM 925 N N . PHE A 1 117 ? 3.340 -6.224 15.999 1.00 81.94 117 PHE A N 1
ATOM 926 C CA . PHE A 1 117 ? 2.949 -5.431 17.162 1.00 81.94 117 PHE A CA 1
ATOM 927 C C . PHE A 1 117 ? 3.043 -6.191 18.491 1.00 81.94 117 PHE A C 1
ATOM 929 O O . PHE A 1 117 ? 3.154 -5.577 19.553 1.00 81.94 117 PHE A O 1
ATOM 936 N N . ALA A 1 118 ? 2.974 -7.525 18.463 1.00 77.62 118 ALA A N 1
ATOM 937 C CA . ALA A 1 118 ? 3.090 -8.328 19.670 1.00 77.62 118 ALA A CA 1
ATOM 938 C C . ALA A 1 118 ? 4.450 -8.076 20.349 1.00 77.62 118 ALA A C 1
ATOM 940 O O . ALA A 1 118 ? 5.481 -8.052 19.669 1.00 77.62 118 ALA A O 1
ATOM 941 N N . PRO A 1 119 ? 4.489 -7.937 21.689 1.00 66.38 119 PRO A N 1
ATOM 942 C CA . PRO A 1 119 ? 5.747 -7.801 22.402 1.00 66.38 119 PRO A CA 1
ATOM 943 C C . PRO A 1 119 ? 6.613 -9.020 22.087 1.00 66.38 119 PRO A C 1
ATOM 945 O O . PRO A 1 119 ? 6.242 -10.152 22.407 1.00 66.38 119 PRO A O 1
ATOM 948 N N . LYS A 1 120 ? 7.762 -8.805 21.440 1.00 64.81 120 LYS A N 1
ATOM 949 C CA . LYS A 1 120 ? 8.699 -9.892 21.149 1.00 64.81 120 LYS A CA 1
ATOM 950 C C . LYS A 1 120 ? 9.344 -10.332 22.460 1.00 64.81 120 LYS A C 1
ATOM 952 O O . LYS A 1 120 ? 10.344 -9.765 22.893 1.00 64.81 120 LYS A O 1
ATOM 957 N N . GLY A 1 121 ? 8.737 -11.312 23.121 1.00 50.12 121 GLY A N 1
ATOM 958 C CA . GLY A 1 121 ? 9.348 -12.015 24.239 1.00 50.12 121 GLY A CA 1
ATOM 959 C C . GLY A 1 121 ? 10.539 -12.820 23.729 1.00 50.12 121 GLY A C 1
ATOM 960 O O . GLY A 1 121 ? 10.349 -13.732 22.932 1.00 50.12 121 GLY A O 1
ATOM 961 N N . LYS A 1 122 ? 11.743 -12.461 24.193 1.00 48.91 122 LYS A N 1
ATOM 962 C CA . LYS A 1 122 ? 13.043 -13.066 23.850 1.00 48.91 122 LYS A CA 1
ATOM 963 C C . LYS A 1 122 ? 13.396 -12.993 22.357 1.00 48.91 122 LYS A C 1
ATOM 965 O O . LYS A 1 122 ? 13.324 -13.971 21.620 1.00 48.91 122 LYS A O 1
ATOM 970 N N . LEU A 1 123 ? 13.823 -11.808 21.925 1.00 47.16 123 LEU A N 1
ATOM 971 C CA . LEU A 1 123 ? 14.726 -11.684 20.781 1.00 47.16 123 LEU A CA 1
ATOM 972 C C . LEU A 1 123 ? 16.101 -12.182 21.242 1.00 47.16 123 LEU A C 1
ATOM 974 O O . LEU A 1 123 ? 16.748 -11.481 22.006 1.00 47.16 123 LEU A O 1
ATOM 978 N N . ASP A 1 124 ? 16.497 -13.374 20.800 1.00 44.88 124 ASP A N 1
ATOM 979 C CA . ASP A 1 124 ? 17.745 -14.063 21.153 1.00 44.88 124 ASP A CA 1
ATOM 980 C C . ASP A 1 124 ? 17.900 -14.461 22.631 1.00 44.88 124 ASP A C 1
ATOM 982 O O . ASP A 1 124 ? 17.754 -13.668 23.554 1.00 44.88 124 ASP A O 1
ATOM 986 N N . GLU A 1 125 ? 18.325 -15.702 22.873 1.00 50.47 125 GLU A N 1
ATOM 987 C CA . GLU A 1 125 ? 18.814 -16.147 24.192 1.00 50.47 125 GLU A CA 1
ATOM 988 C C . GLU A 1 125 ? 20.057 -15.358 24.664 1.00 50.47 125 GLU A C 1
ATOM 990 O O . GLU A 1 125 ? 20.488 -15.510 25.804 1.00 50.47 125 GLU A O 1
ATOM 995 N N . SER A 1 126 ? 20.617 -14.502 23.799 1.00 51.91 126 SER A N 1
ATOM 996 C CA . SER A 1 126 ? 21.831 -13.717 24.024 1.00 51.91 126 SER A CA 1
ATOM 997 C C . SER A 1 126 ? 21.590 -12.243 24.381 1.00 51.91 126 SER A C 1
ATOM 999 O O . SER A 1 126 ? 22.559 -11.556 24.709 1.00 51.91 126 SER A O 1
ATOM 1001 N N . LEU A 1 127 ? 20.357 -11.731 24.310 1.00 51.16 127 LEU A N 1
ATOM 1002 C CA . LEU A 1 127 ? 20.045 -10.347 24.675 1.00 51.16 127 LEU A CA 1
ATOM 1003 C C . LEU A 1 127 ? 19.129 -10.346 25.901 1.00 51.16 127 LEU A C 1
ATOM 1005 O O . LEU A 1 127 ? 18.086 -11.000 25.914 1.00 51.16 127 LEU A O 1
ATOM 1009 N N . GLU A 1 128 ? 19.536 -9.616 26.943 1.00 54.53 128 GLU A N 1
ATOM 1010 C CA . GLU A 1 128 ? 18.682 -9.297 28.094 1.00 54.53 128 GLU A CA 1
ATOM 1011 C C . GLU A 1 128 ? 17.284 -8.899 27.588 1.00 54.53 128 GLU A C 1
ATOM 1013 O O . GLU A 1 128 ? 17.190 -8.145 26.611 1.00 54.53 128 GLU A O 1
ATOM 1018 N N . PRO A 1 129 ? 16.191 -9.401 28.194 1.00 54.56 129 PRO A N 1
ATOM 1019 C CA . PRO A 1 129 ? 14.849 -9.075 27.745 1.00 54.56 129 PRO A CA 1
ATOM 1020 C C . PRO A 1 129 ? 14.655 -7.560 27.837 1.00 54.56 129 PRO A C 1
ATOM 1022 O O . PRO A 1 129 ? 14.473 -7.009 28.919 1.00 54.56 129 PRO A O 1
ATOM 1025 N N . MET A 1 130 ? 14.710 -6.884 26.688 1.00 59.88 130 MET A N 1
ATOM 1026 C CA . MET A 1 130 ? 14.334 -5.481 26.573 1.00 59.88 130 MET A CA 1
ATOM 1027 C C . MET A 1 130 ? 12.949 -5.303 27.184 1.00 59.88 130 MET A C 1
ATOM 1029 O O . MET A 1 130 ? 12.039 -6.083 26.887 1.00 59.88 130 MET A O 1
ATOM 1033 N N . ASP A 1 131 ? 12.803 -4.274 28.022 1.00 71.88 131 ASP A N 1
ATOM 1034 C CA . ASP A 1 131 ? 11.516 -3.905 28.601 1.00 71.88 131 ASP A CA 1
ATOM 1035 C C . ASP A 1 131 ? 10.461 -3.871 27.472 1.00 71.88 131 ASP A C 1
ATOM 1037 O O . ASP A 1 131 ? 10.681 -3.197 26.452 1.00 71.88 131 ASP A O 1
ATOM 1041 N N . PRO A 1 132 ? 9.337 -4.606 27.604 1.00 68.50 132 PRO A N 1
ATOM 1042 C CA . PRO A 1 132 ? 8.273 -4.639 26.603 1.00 68.50 132 PRO A CA 1
ATOM 1043 C C . PRO A 1 132 ? 7.828 -3.245 26.148 1.00 68.50 132 PRO A C 1
ATOM 1045 O O . PRO A 1 132 ? 7.461 -3.061 24.987 1.00 68.50 132 PRO A O 1
ATOM 1048 N N . MET A 1 133 ? 7.903 -2.253 27.038 1.00 72.00 133 MET A N 1
ATOM 1049 C CA . MET A 1 133 ? 7.565 -0.865 26.751 1.00 72.00 133 MET A CA 1
ATOM 1050 C C . MET A 1 133 ? 8.594 -0.182 25.844 1.00 72.00 133 MET A C 1
ATOM 1052 O O . MET A 1 133 ? 8.208 0.549 24.933 1.00 72.00 133 MET A O 1
ATOM 1056 N N . ILE A 1 134 ? 9.891 -0.449 26.027 1.00 73.44 134 ILE A N 1
ATOM 1057 C CA . ILE A 1 134 ? 10.943 0.084 25.145 1.00 73.44 134 ILE A CA 1
ATOM 1058 C C . ILE A 1 134 ? 10.818 -0.542 23.753 1.00 73.44 134 ILE A C 1
ATOM 1060 O O . ILE A 1 134 ? 10.934 0.163 22.751 1.00 73.44 134 ILE A O 1
ATOM 1064 N N . ASN A 1 135 ? 10.522 -1.842 23.676 1.00 72.31 135 ASN A N 1
ATOM 1065 C CA . ASN A 1 135 ? 10.303 -2.526 22.40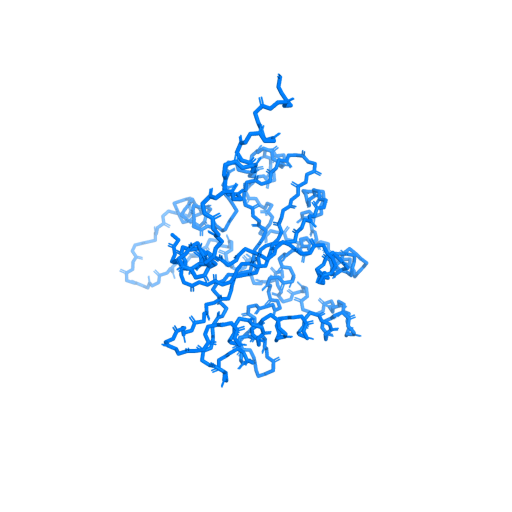1 1.00 72.31 135 ASN A CA 1
ATOM 1066 C C . ASN A 1 135 ? 9.095 -1.940 21.643 1.00 72.31 135 ASN A C 1
ATOM 1068 O O . ASN A 1 135 ? 9.196 -1.633 20.456 1.00 72.31 135 ASN A O 1
ATOM 1072 N N . LEU A 1 136 ? 7.983 -1.691 22.347 1.00 76.62 136 LEU A N 1
ATOM 1073 C CA . LEU A 1 136 ? 6.810 -1.030 21.774 1.00 76.62 136 LEU A CA 1
ATOM 1074 C C . LEU A 1 136 ? 7.139 0.383 21.269 1.00 76.62 136 LEU A C 1
ATOM 1076 O O . LEU A 1 136 ? 6.781 0.730 20.147 1.00 76.62 136 LEU A O 1
ATOM 1080 N N . LEU A 1 137 ? 7.842 1.196 22.063 1.00 77.25 137 LEU A N 1
ATOM 1081 C CA . LEU A 1 137 ? 8.221 2.555 21.665 1.00 77.25 137 LEU A CA 1
ATOM 1082 C C . LEU A 1 137 ? 9.147 2.565 20.445 1.00 77.25 137 LEU A C 1
ATOM 1084 O O . LEU A 1 137 ? 8.951 3.377 19.544 1.00 77.25 137 LEU A O 1
ATOM 1088 N N . LEU A 1 138 ? 10.118 1.651 20.384 1.00 75.81 138 LEU A N 1
ATOM 1089 C CA . LEU A 1 138 ? 11.014 1.524 19.237 1.00 75.81 138 LEU A CA 1
ATOM 1090 C C . LEU A 1 138 ? 10.253 1.098 17.975 1.00 75.81 138 LEU A C 1
ATOM 1092 O O . LEU A 1 138 ? 10.509 1.625 16.891 1.00 75.81 138 LEU A O 1
ATOM 1096 N N . HIS A 1 139 ? 9.284 0.189 18.112 1.00 77.38 139 HIS A N 1
ATOM 1097 C CA . HIS A 1 139 ? 8.411 -0.205 17.010 1.00 77.38 139 HIS A CA 1
ATOM 1098 C C . HIS A 1 139 ? 7.582 0.983 16.499 1.00 77.38 139 HIS A C 1
ATOM 1100 O O . HIS A 1 139 ? 7.610 1.288 15.311 1.00 77.38 139 HIS A O 1
ATOM 1106 N N . LEU A 1 140 ? 6.938 1.736 17.397 1.00 79.88 140 LEU A N 1
ATOM 1107 C CA . LEU A 1 140 ? 6.157 2.927 17.038 1.00 79.88 140 LEU A CA 1
ATOM 1108 C C . LEU A 1 140 ? 7.010 4.057 16.439 1.00 79.88 140 LEU A C 1
ATOM 1110 O O . LEU A 1 140 ? 6.510 4.837 15.631 1.00 79.88 14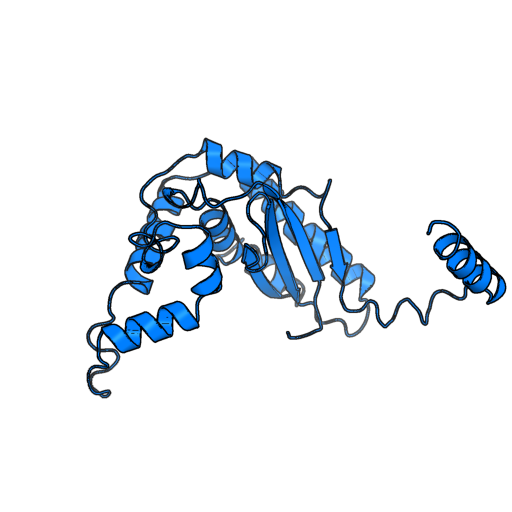0 LEU A O 1
ATOM 1114 N N . ALA A 1 141 ? 8.281 4.158 16.833 1.00 77.44 141 ALA A N 1
ATOM 1115 C CA . ALA A 1 141 ? 9.219 5.143 16.298 1.00 77.44 141 ALA A CA 1
ATOM 1116 C C . ALA A 1 141 ? 9.774 4.769 14.913 1.00 77.44 141 ALA A C 1
ATOM 1118 O O . ALA A 1 141 ? 10.226 5.652 14.187 1.00 77.44 141 ALA A O 1
ATOM 1119 N N . SER A 1 142 ? 9.768 3.480 14.559 1.00 73.50 142 SER A N 1
ATOM 1120 C CA . SER A 1 142 ? 10.290 2.966 13.283 1.00 73.50 142 SER A CA 1
ATOM 1121 C C . SER A 1 142 ? 9.209 2.692 12.234 1.00 73.50 142 SER A C 1
ATOM 1123 O O . SER A 1 142 ? 9.541 2.355 11.097 1.00 73.50 142 SER A O 1
ATOM 1125 N N . ASP A 1 143 ? 7.935 2.853 12.588 1.00 80.00 143 ASP A N 1
ATOM 1126 C CA . ASP A 1 143 ? 6.822 2.674 11.664 1.00 80.00 143 ASP A CA 1
ATOM 1127 C C . ASP A 1 143 ? 6.722 3.819 10.636 1.00 80.00 143 ASP A C 1
ATOM 1129 O O . ASP A 1 143 ? 7.133 4.956 10.868 1.00 80.00 143 ASP A O 1
ATOM 1133 N N . ASP A 1 144 ? 6.119 3.519 9.486 1.00 78.81 144 ASP A N 1
ATOM 1134 C CA . ASP A 1 144 ? 5.880 4.473 8.401 1.00 78.81 144 ASP A CA 1
ATOM 1135 C C . ASP A 1 144 ? 4.919 5.606 8.797 1.00 78.81 144 ASP A C 1
ATOM 1137 O O . ASP A 1 144 ? 4.848 6.619 8.101 1.00 78.81 144 ASP A O 1
ATOM 1141 N N . TYR A 1 145 ? 4.147 5.423 9.872 1.00 81.69 145 TYR A N 1
ATOM 1142 C CA . TYR A 1 145 ? 3.091 6.332 10.290 1.00 81.69 145 TYR A CA 1
ATOM 1143 C C . TYR A 1 145 ? 3.347 6.868 11.701 1.00 81.69 145 TYR A C 1
ATOM 1145 O O . TYR A 1 145 ? 3.081 6.189 12.699 1.00 81.69 145 TYR A O 1
ATOM 1153 N N . SER A 1 146 ? 3.856 8.102 11.768 1.00 85.12 146 SER A N 1
ATOM 1154 C CA . SER A 1 146 ? 4.376 8.699 13.001 1.00 85.12 146 SER A CA 1
ATOM 1155 C C . SER A 1 146 ? 3.353 8.720 14.145 1.00 85.12 146 SER A C 1
ATOM 1157 O O . SER A 1 146 ? 2.152 8.930 13.941 1.00 85.12 146 SER A O 1
ATOM 1159 N N . LEU A 1 147 ? 3.836 8.576 15.384 1.00 84.75 147 LEU A N 1
ATOM 1160 C CA . LEU A 1 147 ? 2.989 8.686 16.576 1.00 84.75 147 LEU A CA 1
ATOM 1161 C C . LEU A 1 147 ? 2.277 10.046 16.659 1.00 84.75 147 LEU A C 1
ATOM 1163 O O . LEU A 1 147 ? 1.123 10.105 17.077 1.00 84.75 147 LEU A O 1
ATOM 1167 N N . ALA A 1 148 ? 2.930 11.126 16.218 1.00 85.75 148 ALA A N 1
ATOM 1168 C CA . ALA A 1 148 ? 2.327 12.456 16.184 1.00 85.75 148 ALA A CA 1
ATOM 1169 C C . ALA A 1 148 ? 1.091 12.487 15.270 1.00 85.75 148 ALA A C 1
ATOM 1171 O O . ALA A 1 148 ? 0.030 12.951 15.689 1.00 85.75 148 ALA A O 1
ATOM 1172 N N . THR A 1 149 ? 1.197 11.915 14.067 1.00 85.81 149 THR A N 1
ATOM 1173 C CA . THR A 1 149 ? 0.078 11.804 13.121 1.00 85.81 149 THR A CA 1
ATOM 1174 C C . THR A 1 149 ? -1.054 10.950 13.705 1.00 85.81 149 THR A C 1
ATOM 1176 O O . THR A 1 149 ? -2.226 11.293 13.571 1.00 85.81 149 THR A O 1
ATOM 1179 N N . ARG A 1 150 ? -0.729 9.867 14.424 1.00 86.56 150 ARG A N 1
ATOM 1180 C CA . ARG A 1 150 ? -1.732 9.005 15.079 1.00 86.56 150 ARG A CA 1
ATOM 1181 C C . ARG A 1 150 ? -2.503 9.735 16.174 1.00 86.56 150 ARG A C 1
ATOM 1183 O O . ARG A 1 150 ? -3.725 9.642 16.211 1.00 86.56 150 ARG A O 1
ATOM 1190 N N . LEU A 1 151 ? -1.808 10.480 17.033 1.00 88.31 151 LEU A N 1
ATOM 1191 C CA . LEU A 1 151 ? -2.425 11.245 18.123 1.00 88.31 151 LEU A CA 1
ATOM 1192 C C . LEU A 1 151 ? -3.359 12.354 17.621 1.00 88.31 151 LEU A C 1
ATOM 1194 O O . LEU A 1 151 ? -4.284 12.732 18.333 1.00 88.31 151 LEU A O 1
ATOM 1198 N N . GLN A 1 152 ? -3.124 12.873 16.414 1.00 87.06 152 GLN A N 1
ATOM 1199 C CA . GLN A 1 152 ? -3.992 13.877 15.795 1.00 87.06 152 GLN A CA 1
ATOM 1200 C C . GLN A 1 152 ? -5.258 13.279 15.169 1.00 87.06 152 GLN A C 1
ATOM 1202 O O . GLN A 1 152 ? -6.259 13.980 15.043 1.00 87.06 152 GLN A O 1
ATOM 1207 N N . ARG A 1 153 ? -5.215 12.010 14.748 1.00 86.88 153 ARG A N 1
ATOM 1208 C CA . ARG A 1 153 ? -6.245 11.403 13.884 1.00 86.88 153 ARG A CA 1
ATOM 1209 C C . ARG A 1 153 ? -7.083 10.337 14.573 1.00 86.88 153 ARG A C 1
ATOM 1211 O O . ARG A 1 153 ? -8.210 10.087 14.156 1.00 86.88 153 ARG A O 1
ATOM 1218 N N . PHE A 1 154 ? -6.555 9.725 15.627 1.00 87.94 154 PHE A N 1
ATOM 1219 C CA . PHE A 1 154 ? -7.226 8.673 16.380 1.00 87.94 154 PHE A CA 1
ATOM 1220 C C . PHE A 1 154 ? -7.504 9.106 17.814 1.00 87.94 154 PHE A C 1
ATOM 1222 O O . PHE A 1 154 ? -6.880 10.020 18.355 1.00 87.94 154 PHE A O 1
ATOM 1229 N N . SER A 1 155 ? -8.448 8.415 18.452 1.00 88.31 155 SER A N 1
ATOM 1230 C CA . SER A 1 155 ? -8.700 8.598 19.877 1.00 88.31 155 SER A CA 1
ATOM 1231 C C . SER A 1 155 ? -7.446 8.241 20.688 1.00 88.31 155 SER A C 1
ATOM 1233 O O . SER A 1 155 ? -6.637 7.409 20.275 1.00 88.31 155 SER A O 1
ATOM 1235 N N . GLN A 1 156 ? -7.293 8.815 21.884 1.00 85.31 156 GLN A N 1
ATOM 1236 C CA . GLN A 1 156 ? -6.148 8.514 22.757 1.00 85.31 156 GLN A CA 1
ATOM 1237 C C . GLN A 1 156 ? -6.013 7.016 23.077 1.00 85.31 156 GLN A C 1
ATOM 1239 O O . GLN A 1 156 ? -4.904 6.532 23.281 1.00 85.31 156 GLN A O 1
ATOM 1244 N N . ARG A 1 157 ? -7.133 6.281 23.114 1.00 86.56 157 ARG A N 1
ATOM 1245 C CA . ARG A 1 157 ? -7.140 4.833 23.369 1.00 86.56 157 ARG A CA 1
ATOM 1246 C C . ARG A 1 157 ? -6.647 4.033 22.168 1.00 86.56 157 ARG A C 1
ATOM 1248 O O . ARG A 1 157 ? -5.991 3.013 22.357 1.00 86.56 157 ARG A O 1
ATOM 1255 N N . ASP A 1 158 ? -6.923 4.522 20.964 1.00 87.31 158 ASP A N 1
ATOM 1256 C CA . ASP A 1 158 ? -6.609 3.822 19.720 1.00 87.31 158 ASP A CA 1
ATOM 1257 C C . ASP A 1 158 ? -5.283 4.282 19.109 1.00 87.31 158 ASP A C 1
ATOM 1259 O O . ASP A 1 158 ? -4.759 3.625 18.223 1.00 87.31 158 ASP A O 1
ATOM 1263 N N . ALA A 1 159 ? -4.685 5.379 19.581 1.00 86.56 159 ALA A N 1
ATOM 1264 C CA . ALA A 1 159 ? -3.480 5.952 18.980 1.00 86.56 159 ALA A CA 1
ATOM 1265 C C . ALA A 1 159 ? -2.307 4.955 18.864 1.00 86.56 159 ALA A C 1
ATOM 1267 O O . ALA A 1 159 ? -1.547 5.004 17.897 1.00 86.56 159 ALA A O 1
ATOM 1268 N N . LEU A 1 160 ? -2.166 4.030 19.818 1.00 85.75 160 LEU A N 1
ATOM 1269 C CA . LEU A 1 160 ? -1.091 3.028 19.818 1.00 85.75 160 LEU A CA 1
ATOM 1270 C C . LEU A 1 160 ? -1.433 1.790 18.972 1.00 85.75 160 LEU A C 1
ATOM 1272 O O . LEU A 1 160 ? -0.550 1.179 18.370 1.00 85.75 160 LEU A O 1
ATOM 1276 N N . THR A 1 161 ? -2.711 1.423 18.908 1.00 86.94 161 THR A N 1
ATOM 1277 C CA . THR A 1 161 ? -3.196 0.193 18.264 1.00 86.94 161 THR A CA 1
ATOM 1278 C C . THR A 1 161 ? -3.669 0.407 16.831 1.00 86.94 161 THR A C 1
ATOM 1280 O O . THR A 1 161 ? -3.640 -0.533 16.033 1.00 86.94 161 THR A O 1
ATOM 1283 N N . ALA A 1 162 ? -4.071 1.629 16.482 1.00 87.44 162 ALA A N 1
ATOM 1284 C CA . ALA A 1 162 ? -4.495 2.011 15.147 1.00 87.44 162 ALA A CA 1
ATOM 1285 C C . ALA A 1 162 ? -3.426 1.593 14.138 1.00 87.44 162 ALA A C 1
ATOM 1287 O O . ALA A 1 162 ? -2.228 1.736 14.391 1.00 87.44 162 ALA A O 1
ATOM 1288 N N . ARG A 1 163 ? -3.866 1.050 12.999 1.00 87.44 163 ARG A N 1
ATOM 1289 C CA . ARG A 1 163 ? -2.999 0.542 11.920 1.00 87.44 163 ARG A CA 1
ATOM 1290 C C . ARG A 1 163 ? -2.171 -0.712 12.258 1.00 87.44 163 ARG A C 1
ATOM 1292 O O . ARG A 1 163 ? -1.586 -1.281 11.348 1.00 87.44 163 ARG A O 1
ATOM 1299 N N . HIS A 1 164 ? -2.168 -1.190 13.505 1.00 87.56 164 HIS A N 1
ATOM 1300 C CA . HIS A 1 164 ? -1.595 -2.493 13.884 1.00 87.56 164 HIS A CA 1
ATOM 1301 C C . HIS A 1 164 ? -2.680 -3.550 14.111 1.00 87.56 164 HIS A C 1
ATOM 1303 O O . HIS A 1 164 ? -2.523 -4.716 13.756 1.00 87.56 164 HIS A O 1
ATOM 1309 N N . LEU A 1 165 ? -3.809 -3.143 14.692 1.00 88.25 165 LEU A N 1
ATOM 1310 C CA . LEU A 1 165 ? -4.956 -4.009 14.937 1.00 88.25 165 LEU A CA 1
ATOM 1311 C C . LEU A 1 165 ? -6.066 -3.706 13.931 1.00 88.25 165 LEU A C 1
ATOM 1313 O O . LEU A 1 165 ? -6.948 -2.895 14.195 1.00 88.25 165 LEU A O 1
ATOM 1317 N N . ILE A 1 166 ? -6.025 -4.384 12.783 1.00 91.19 166 ILE A N 1
ATOM 1318 C CA . ILE A 1 166 ? -7.124 -4.360 11.808 1.00 91.19 166 ILE A CA 1
ATOM 1319 C C . ILE A 1 166 ? -8.145 -5.447 12.161 1.00 91.19 166 ILE A C 1
ATOM 1321 O O . ILE A 1 166 ? -7.816 -6.629 12.288 1.00 91.19 166 ILE A O 1
ATOM 1325 N N . THR A 1 167 ? -9.396 -5.065 12.377 1.00 89.31 167 THR A N 1
ATOM 1326 C CA . THR A 1 167 ? -10.450 -5.959 12.881 1.00 89.31 167 THR A CA 1
ATOM 1327 C C . THR A 1 167 ? -11.427 -6.335 11.777 1.00 89.31 167 THR A C 1
ATOM 1329 O O . THR A 1 167 ? -11.749 -7.513 11.605 1.00 89.31 167 THR A O 1
ATOM 1332 N N 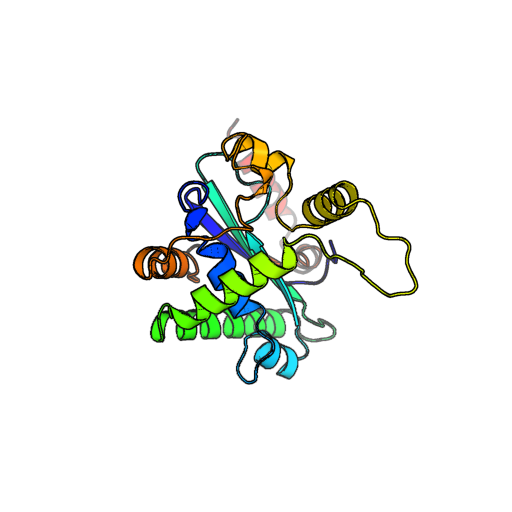. GLU A 1 168 ? -11.828 -5.364 10.969 1.00 93.31 168 GLU A N 1
ATOM 1333 C CA . GLU A 1 168 ? -12.922 -5.475 10.011 1.00 93.31 168 GLU A CA 1
ATOM 1334 C C . GLU A 1 168 ? -12.413 -5.776 8.604 1.00 93.31 168 GLU A C 1
ATOM 1336 O O . GLU A 1 168 ? -11.336 -5.347 8.214 1.00 93.31 168 GLU A O 1
ATOM 1341 N N . TYR A 1 169 ? -13.200 -6.516 7.824 1.00 95.06 169 TYR A N 1
ATOM 1342 C CA . TYR A 1 169 ? -12.939 -6.736 6.404 1.00 95.06 169 TYR A CA 1
ATOM 1343 C C . TYR A 1 169 ? -14.096 -6.167 5.590 1.00 95.06 169 TYR A C 1
ATOM 1345 O O . TYR A 1 169 ? -15.250 -6.536 5.804 1.00 95.06 169 TYR A O 1
ATOM 1353 N N . SER A 1 170 ? -13.777 -5.309 4.624 1.00 95.75 170 SER A N 1
ATOM 1354 C CA . SER A 1 170 ? -14.737 -4.808 3.645 1.00 95.75 170 SER A CA 1
ATOM 1355 C C . SER A 1 170 ? -14.117 -4.848 2.257 1.00 95.75 170 SER A C 1
ATOM 1357 O O . SER A 1 170 ? -13.231 -4.056 1.931 1.00 95.75 170 SER A O 1
ATOM 1359 N N . ALA A 1 171 ? -14.604 -5.768 1.422 1.00 95.44 171 ALA A N 1
ATOM 1360 C CA . ALA A 1 171 ? -14.206 -5.825 0.021 1.00 95.44 171 ALA A CA 1
ATOM 1361 C C . ALA A 1 171 ? -14.548 -4.512 -0.702 1.00 95.44 171 ALA A C 1
ATOM 1363 O O . ALA A 1 171 ? -13.752 -4.036 -1.501 1.00 95.44 171 ALA A O 1
ATOM 1364 N N . GLN A 1 172 ? -15.682 -3.886 -0.373 1.00 95.81 172 GLN A N 1
ATOM 1365 C CA . GLN A 1 172 ? -16.079 -2.625 -0.993 1.00 95.81 172 GLN A CA 1
ATOM 1366 C C . GLN A 1 172 ? -15.085 -1.504 -0.675 1.00 95.81 172 GLN A C 1
ATOM 1368 O O . GLN A 1 172 ? -14.583 -0.877 -1.596 1.00 95.81 172 GLN A O 1
ATOM 1373 N N . ALA A 1 173 ? -14.713 -1.315 0.595 1.00 94.50 173 ALA A N 1
ATOM 1374 C CA . ALA A 1 173 ? -13.785 -0.248 0.981 1.00 94.50 173 ALA A CA 1
ATOM 1375 C C . ALA A 1 173 ? -12.396 -0.411 0.334 1.00 94.50 173 ALA A C 1
ATOM 1377 O O . ALA A 1 173 ? -11.771 0.567 -0.070 1.00 94.50 173 ALA A O 1
ATOM 1378 N N . ILE A 1 174 ? -11.917 -1.654 0.198 1.00 95.81 174 ILE A N 1
ATOM 1379 C CA . ILE A 1 174 ? -10.649 -1.947 -0.486 1.00 95.81 174 ILE A CA 1
ATOM 1380 C C . ILE A 1 174 ? -10.779 -1.707 -1.997 1.00 95.81 174 ILE A C 1
ATOM 1382 O O . ILE A 1 174 ? -9.867 -1.156 -2.614 1.00 95.81 174 ILE A O 1
ATOM 1386 N N . ALA A 1 175 ? -11.898 -2.107 -2.606 1.00 95.19 175 ALA A N 1
ATOM 1387 C CA . ALA A 1 175 ? -12.158 -1.859 -4.020 1.00 95.19 175 ALA A CA 1
ATOM 1388 C C . ALA A 1 175 ? -12.239 -0.355 -4.311 1.00 95.19 175 ALA A C 1
ATOM 1390 O O . ALA A 1 175 ? -11.572 0.112 -5.232 1.00 95.19 175 ALA A O 1
ATOM 1391 N N . ASP A 1 176 ? -12.961 0.402 -3.482 1.00 94.38 176 ASP A N 1
ATOM 1392 C CA . ASP A 1 176 ? -13.067 1.859 -3.563 1.00 94.38 176 ASP A CA 1
ATOM 1393 C C . ASP A 1 176 ? -11.683 2.503 -3.461 1.00 94.38 176 ASP A C 1
ATOM 1395 O O . ASP A 1 176 ? -11.320 3.320 -4.305 1.00 94.38 176 ASP A O 1
ATOM 1399 N N . PHE A 1 177 ? -10.847 2.065 -2.515 1.00 94.44 177 PHE A N 1
ATOM 1400 C CA . PHE A 1 177 ? -9.467 2.540 -2.407 1.00 94.44 177 PHE A CA 1
ATOM 1401 C C . PHE A 1 177 ? -8.664 2.325 -3.704 1.00 94.44 177 PHE A C 1
ATOM 1403 O O . PHE A 1 177 ? -7.970 3.225 -4.178 1.00 94.44 177 PHE A O 1
ATOM 1410 N N . LEU A 1 178 ? -8.791 1.150 -4.330 1.00 93.31 178 LEU A N 1
ATOM 1411 C CA . LEU A 1 178 ? -8.112 0.830 -5.589 1.00 93.31 178 LEU A CA 1
ATOM 1412 C C . LEU A 1 178 ? -8.594 1.677 -6.779 1.00 93.31 178 LEU A C 1
ATOM 1414 O O . LEU A 1 178 ? -7.839 1.816 -7.752 1.00 93.31 178 LEU A O 1
ATOM 1418 N N . THR A 1 179 ? -9.810 2.237 -6.731 1.00 92.31 179 THR A N 1
ATOM 1419 C CA . THR A 1 179 ? -10.315 3.136 -7.785 1.00 92.31 179 THR A CA 1
ATOM 1420 C C . THR A 1 179 ? -9.577 4.471 -7.821 1.00 92.31 179 THR A C 1
ATOM 1422 O O . THR A 1 179 ? -9.404 5.021 -8.903 1.00 92.31 179 THR A O 1
ATOM 1425 N N . PHE A 1 180 ? -9.056 4.952 -6.687 1.00 90.50 180 PHE A N 1
ATOM 1426 C CA . PHE A 1 180 ? -8.255 6.180 -6.645 1.00 90.50 180 PHE A CA 1
ATOM 1427 C C . PHE A 1 180 ? -6.852 6.000 -7.232 1.00 90.50 180 PHE A C 1
ATOM 1429 O O . PHE A 1 180 ? -6.221 6.961 -7.664 1.00 90.50 180 PHE A O 1
ATOM 1436 N N . LEU A 1 181 ? -6.350 4.764 -7.292 1.00 90.75 181 LEU A N 1
ATOM 1437 C CA . LEU A 1 181 ? -4.997 4.466 -7.766 1.00 90.75 181 LEU A CA 1
ATOM 1438 C C . LEU A 1 181 ? -4.897 4.410 -9.297 1.00 90.75 181 LEU A C 1
ATOM 1440 O O . LEU A 1 181 ? -4.231 3.535 -9.847 1.00 90.75 181 LEU A O 1
ATOM 1444 N N . THR A 1 182 ? -5.599 5.278 -10.017 1.00 86.69 182 THR A N 1
ATOM 1445 C CA . THR A 1 182 ? -5.631 5.307 -11.487 1.00 86.69 182 THR A CA 1
ATOM 1446 C C . THR A 1 182 ? -4.607 6.275 -12.079 1.00 86.69 182 THR A C 1
ATOM 1448 O O . THR A 1 182 ? -4.194 7.217 -11.409 1.00 86.69 182 THR A O 1
ATOM 1451 N N . PRO A 1 183 ? -4.207 6.097 -13.353 1.00 82.50 183 PRO A N 1
ATOM 1452 C CA . PRO A 1 183 ? -3.338 7.063 -14.032 1.00 82.50 183 PRO A CA 1
ATOM 1453 C C . PRO A 1 183 ? -4.013 8.432 -14.213 1.00 82.50 183 PRO A C 1
ATOM 1455 O O . PRO A 1 183 ? -3.345 9.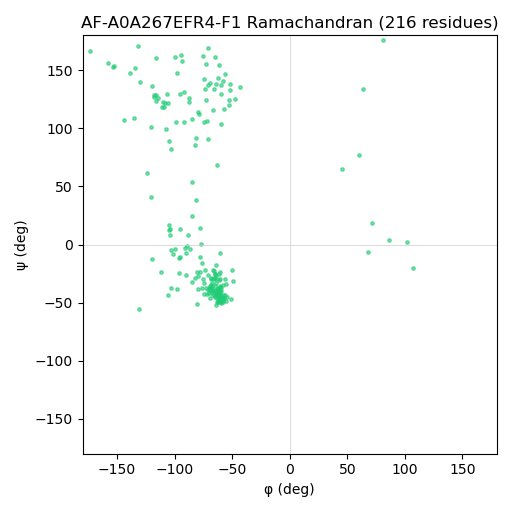457 -14.284 1.00 82.50 183 PRO A O 1
ATOM 1458 N N . THR A 1 184 ? -5.344 8.476 -14.256 1.00 70.06 184 THR A N 1
ATOM 1459 C CA . THR A 1 184 ? -6.117 9.718 -14.214 1.00 70.06 184 THR A CA 1
ATOM 1460 C C . THR A 1 184 ? -6.099 10.276 -12.792 1.00 70.06 184 THR A C 1
ATOM 1462 O O . THR A 1 184 ? -6.758 9.725 -11.915 1.00 70.06 184 THR A O 1
ATOM 1465 N N . GLY A 1 185 ? -5.330 11.344 -12.563 1.00 64.62 185 GLY A N 1
ATOM 1466 C CA . GLY A 1 185 ? -5.219 12.012 -11.258 1.00 64.62 185 GLY A CA 1
ATOM 1467 C C . GLY A 1 185 ? -3.960 11.678 -10.452 1.00 64.62 185 GLY A C 1
ATOM 1468 O O . GLY A 1 185 ? -3.806 12.197 -9.349 1.00 64.62 185 GLY A O 1
ATOM 1469 N N . VAL A 1 186 ? -3.046 10.860 -10.990 1.00 72.62 186 VAL A N 1
ATOM 1470 C CA . VAL A 1 186 ? -1.731 10.648 -10.369 1.00 72.62 186 VAL A CA 1
ATOM 1471 C C . VAL A 1 186 ? -0.848 11.881 -10.565 1.00 72.62 186 VAL A C 1
ATOM 1473 O O . VAL A 1 186 ? -0.734 12.422 -11.666 1.00 72.62 186 VAL A O 1
ATOM 1476 N N . LEU A 1 187 ? -0.185 12.308 -9.496 1.00 72.38 187 LEU A N 1
ATOM 1477 C CA . LEU A 1 187 ? 0.919 13.252 -9.565 1.00 72.38 187 LEU A CA 1
ATOM 1478 C C . LEU A 1 187 ? 2.211 12.438 -9.672 1.00 72.38 187 LEU A C 1
ATOM 1480 O O . LEU A 1 187 ? 2.658 11.820 -8.705 1.00 72.38 187 LEU A O 1
ATOM 1484 N N . CYS A 1 188 ? 2.794 12.406 -10.869 1.00 67.94 188 CYS A N 1
ATOM 1485 C CA . CYS A 1 188 ? 4.111 11.819 -11.089 1.00 67.94 188 CYS A CA 1
ATOM 1486 C C . CYS A 1 188 ? 5.174 12.872 -10.778 1.00 67.94 188 CYS A C 1
ATOM 1488 O O . CYS A 1 188 ? 5.359 13.812 -11.549 1.00 67.94 188 CYS A O 1
ATOM 1490 N N . THR A 1 189 ? 5.886 12.714 -9.666 1.00 60.41 189 THR A N 1
ATOM 1491 C CA . THR A 1 189 ? 7.048 13.552 -9.357 1.00 60.41 189 THR A CA 1
ATOM 1492 C C . THR A 1 189 ? 8.309 12.711 -9.527 1.00 60.41 189 THR A C 1
ATOM 1494 O O . THR A 1 189 ? 8.663 11.924 -8.649 1.00 60.41 189 THR A O 1
ATOM 1497 N N . SER A 1 190 ? 8.987 12.846 -10.667 1.00 52.50 190 SER A N 1
ATOM 1498 C CA . SER A 1 190 ? 10.365 12.371 -10.823 1.00 52.50 190 SER A CA 1
ATOM 1499 C C . SER A 1 190 ? 11.293 13.406 -10.181 1.00 52.50 190 SER A C 1
ATOM 1501 O O . SER A 1 190 ? 11.373 14.539 -10.659 1.00 52.50 190 SER A O 1
ATOM 1503 N N . LEU A 1 191 ? 11.998 13.067 -9.099 1.00 47.34 191 LEU A N 1
ATOM 1504 C CA . LEU A 1 191 ? 12.915 14.016 -8.441 1.00 47.34 191 LEU A CA 1
ATOM 1505 C C . LEU A 1 191 ? 14.249 14.210 -9.184 1.00 47.34 191 LEU A C 1
ATOM 1507 O O . LEU A 1 191 ? 15.032 15.081 -8.820 1.00 47.34 191 LEU A O 1
ATOM 1511 N N . ILE A 1 192 ? 14.451 13.533 -10.317 1.00 45.84 192 ILE A N 1
ATOM 1512 C CA . ILE A 1 192 ? 15.575 13.777 -11.238 1.00 45.84 192 ILE A CA 1
ATOM 1513 C C . ILE A 1 192 ? 15.244 14.931 -12.226 1.00 45.84 192 ILE A C 1
ATOM 1515 O O . ILE A 1 192 ? 15.815 15.093 -13.301 1.00 45.84 192 ILE A O 1
ATOM 1519 N N . LEU A 1 193 ? 14.329 15.823 -11.834 1.00 34.72 193 LEU A N 1
ATOM 1520 C CA . LEU A 1 193 ? 13.998 17.074 -12.525 1.00 34.72 193 LEU A CA 1
ATOM 1521 C C . LEU A 1 193 ? 15.020 18.205 -12.280 1.00 34.72 193 LEU A C 1
ATOM 1523 O O . LEU A 1 193 ? 14.757 19.350 -12.631 1.00 34.72 193 LEU A O 1
ATOM 1527 N N . VAL A 1 194 ? 16.213 17.908 -11.751 1.00 33.34 194 VAL A N 1
ATOM 1528 C CA . VAL A 1 194 ? 17.368 18.829 -11.845 1.00 33.34 194 VAL A CA 1
ATOM 1529 C C . VAL A 1 194 ? 17.989 18.791 -13.258 1.00 33.34 194 VAL A C 1
ATOM 1531 O O . VAL A 1 194 ? 18.690 19.718 -13.655 1.00 33.34 194 VAL A O 1
ATOM 1534 N N . GLY A 1 195 ? 17.673 17.775 -14.076 1.00 33.72 195 GLY A N 1
ATOM 1535 C CA . GLY A 1 195 ? 18.218 17.611 -15.432 1.00 33.72 195 GLY A CA 1
ATOM 1536 C C . GLY A 1 195 ? 17.370 18.152 -16.593 1.00 33.72 195 GLY A C 1
ATOM 1537 O O . GLY A 1 195 ? 17.865 18.225 -17.715 1.00 33.72 195 GLY A O 1
ATOM 1538 N N . ILE A 1 196 ? 16.105 18.536 -16.374 1.00 37.81 196 ILE A N 1
ATOM 1539 C CA . ILE A 1 196 ? 15.237 19.030 -17.468 1.00 37.81 196 ILE A CA 1
ATOM 1540 C C . ILE A 1 196 ? 15.354 20.554 -17.637 1.00 37.81 196 ILE A C 1
ATOM 1542 O O . ILE A 1 196 ? 15.236 21.054 -18.756 1.00 37.81 196 ILE A O 1
ATOM 1546 N N . ALA A 1 197 ? 15.717 21.292 -16.579 1.00 33.00 197 ALA A N 1
ATOM 1547 C CA . ALA A 1 197 ? 16.040 22.719 -16.689 1.00 33.00 197 ALA A CA 1
ATOM 1548 C C . ALA A 1 197 ? 17.292 22.980 -17.551 1.00 33.00 197 ALA A C 1
ATOM 1550 O O . ALA A 1 197 ? 17.406 24.038 -18.159 1.00 33.00 197 ALA A O 1
ATOM 1551 N N . SER A 1 198 ? 18.209 22.011 -17.654 1.00 34.59 198 SER A N 1
ATOM 1552 C CA . SER A 1 198 ? 19.420 22.124 -18.476 1.00 34.59 198 SER A CA 1
ATOM 1553 C C . SER A 1 198 ? 19.250 21.638 -19.921 1.00 34.59 198 SER A C 1
ATOM 1555 O O . SER A 1 198 ? 20.155 21.842 -20.729 1.00 34.59 198 SER A O 1
ATOM 1557 N N . ARG A 1 199 ? 18.111 21.021 -20.283 1.00 40.38 199 ARG A N 1
ATOM 1558 C CA . ARG A 1 199 ? 17.881 20.466 -21.635 1.00 40.38 199 ARG A CA 1
ATOM 1559 C C . ARG A 1 199 ? 16.701 21.060 -22.401 1.00 40.38 199 ARG A C 1
ATOM 1561 O O . ARG A 1 199 ? 16.634 20.871 -23.613 1.00 40.38 199 ARG A O 1
ATOM 1568 N N . LEU A 1 200 ? 15.821 21.828 -21.761 1.00 36.88 200 LEU A N 1
ATOM 1569 C CA . LEU A 1 200 ? 14.908 22.710 -22.487 1.00 36.88 200 LEU A CA 1
ATOM 1570 C C . LEU A 1 200 ? 15.662 23.995 -22.847 1.00 36.88 200 LEU A C 1
ATOM 1572 O O . LEU A 1 200 ? 15.698 24.944 -22.070 1.00 36.88 200 LEU A O 1
ATOM 1576 N N . GLN A 1 201 ? 16.276 24.012 -24.034 1.00 44.28 201 GLN A N 1
ATOM 1577 C CA . GLN A 1 201 ? 16.765 25.224 -24.703 1.00 44.28 201 GLN A CA 1
ATOM 1578 C C . GLN A 1 201 ? 15.583 26.156 -25.032 1.00 44.28 201 GLN A C 1
ATOM 1580 O O . GLN A 1 201 ? 15.198 26.322 -26.187 1.00 44.28 201 GLN A O 1
ATOM 1585 N N . LEU A 1 202 ? 14.953 26.736 -24.014 1.00 44.34 202 LEU A N 1
ATOM 1586 C CA . LEU A 1 202 ? 13.988 27.812 -24.188 1.00 44.34 202 LEU A CA 1
ATOM 1587 C C . LEU A 1 202 ? 14.767 29.134 -24.198 1.00 44.34 202 LEU A C 1
ATOM 1589 O O . LEU A 1 202 ? 15.531 29.379 -23.263 1.00 44.34 202 LEU A O 1
ATOM 1593 N N . PRO A 1 203 ? 14.613 29.984 -25.231 1.00 47.56 203 PRO A N 1
ATOM 1594 C CA . PRO A 1 203 ? 15.284 31.278 -25.281 1.00 47.56 203 PRO A CA 1
ATOM 1595 C C . PRO A 1 203 ? 14.909 32.134 -24.063 1.00 47.56 203 PRO A C 1
ATOM 1597 O O . PRO A 1 203 ? 13.738 32.182 -23.680 1.00 47.56 203 PRO A O 1
ATOM 1600 N N . ASP A 1 204 ? 15.879 32.862 -23.500 1.00 49.16 204 ASP A N 1
ATOM 1601 C CA . ASP A 1 204 ? 15.745 33.697 -22.286 1.00 49.16 204 ASP A CA 1
ATOM 1602 C C . ASP A 1 204 ? 14.549 34.671 -22.297 1.00 49.16 204 ASP A C 1
ATOM 1604 O O . ASP A 1 204 ? 14.048 35.091 -21.249 1.00 49.16 204 ASP A O 1
ATOM 1608 N N . SER A 1 205 ? 14.035 35.006 -23.481 1.00 49.22 205 SER A N 1
ATOM 1609 C CA . SER A 1 205 ? 12.848 35.842 -23.660 1.00 49.22 205 SER A CA 1
ATOM 1610 C C . SER A 1 205 ? 11.553 35.200 -23.142 1.00 49.22 205 SER A C 1
ATOM 1612 O O . SER A 1 205 ? 10.666 35.924 -22.688 1.00 49.22 205 SER A O 1
ATOM 1614 N N . GLN A 1 206 ? 11.437 33.867 -23.143 1.00 48.28 206 GLN A N 1
ATOM 1615 C CA . GLN A 1 206 ? 10.252 33.163 -22.634 1.00 48.28 206 GLN A CA 1
ATOM 1616 C C . GLN A 1 206 ? 10.277 32.995 -21.106 1.00 48.28 206 GLN A C 1
ATOM 1618 O O . GLN A 1 206 ? 9.223 33.052 -20.466 1.00 48.28 206 GLN A O 1
ATOM 1623 N N . TRP A 1 207 ? 11.468 32.918 -20.498 1.00 49.69 207 TRP A N 1
ATOM 1624 C CA . TRP A 1 207 ? 11.639 32.916 -19.039 1.00 49.69 207 TRP A CA 1
ATOM 1625 C C . TRP A 1 207 ? 11.163 34.224 -18.395 1.00 49.69 207 TRP A C 1
ATOM 1627 O O . TRP A 1 207 ? 10.462 34.216 -17.381 1.00 49.69 207 TRP A O 1
ATOM 1637 N N . GLN A 1 208 ? 11.476 35.360 -19.023 1.00 46.16 208 GLN A N 1
ATOM 1638 C CA . GLN A 1 208 ? 11.040 36.685 -18.567 1.00 46.16 208 GLN A CA 1
ATOM 1639 C C . GLN A 1 208 ? 9.514 36.871 -18.649 1.00 46.16 208 GLN A C 1
ATOM 1641 O O . GLN A 1 208 ? 8.948 37.602 -17.836 1.00 46.16 208 GLN A O 1
ATOM 1646 N N . ALA A 1 209 ? 8.837 36.210 -19.594 1.00 51.38 209 ALA A N 1
ATOM 1647 C CA . ALA A 1 209 ? 7.385 36.299 -19.750 1.00 51.38 209 ALA A CA 1
ATOM 1648 C C . ALA A 1 209 ? 6.632 35.517 -18.658 1.00 51.38 209 ALA A C 1
ATOM 1650 O O . ALA A 1 209 ? 5.686 36.043 -18.070 1.00 51.38 209 ALA A O 1
ATOM 1651 N N . LEU A 1 210 ? 7.094 34.308 -18.321 1.00 45.00 210 LEU A N 1
ATOM 1652 C CA . LEU A 1 210 ? 6.489 33.480 -17.268 1.00 45.00 210 LEU A CA 1
ATOM 1653 C C . LEU A 1 210 ? 6.693 34.075 -15.865 1.00 45.00 210 LEU A C 1
ATOM 1655 O O . LEU A 1 210 ? 5.767 34.080 -15.054 1.00 45.00 210 LEU A O 1
ATOM 1659 N N . LEU A 1 211 ? 7.861 34.667 -15.598 1.00 44.19 211 LEU A N 1
ATOM 1660 C CA . LEU A 1 211 ? 8.138 35.336 -14.320 1.00 44.19 211 LEU A CA 1
ATOM 1661 C C . LEU A 1 211 ? 7.358 36.650 -14.137 1.00 44.19 211 LEU A C 1
ATOM 1663 O O . LEU A 1 211 ? 7.084 37.045 -13.003 1.00 44.19 211 LEU A O 1
ATOM 1667 N N . ARG A 1 212 ? 6.972 37.327 -15.228 1.00 44.19 212 ARG A N 1
ATOM 1668 C CA . ARG A 1 212 ? 6.109 38.522 -15.170 1.00 44.19 212 ARG A CA 1
ATOM 1669 C C . ARG A 1 212 ? 4.634 38.164 -15.003 1.00 44.19 212 ARG A C 1
ATOM 1671 O O . ARG A 1 212 ? 3.960 38.827 -14.224 1.00 44.19 212 ARG A O 1
ATOM 1678 N N . ALA A 1 213 ? 4.160 37.095 -15.646 1.00 46.69 213 ALA A N 1
ATOM 1679 C CA . ALA A 1 213 ? 2.781 36.621 -15.496 1.00 46.69 213 ALA A CA 1
ATOM 1680 C C . ALA A 1 213 ? 2.466 36.146 -14.063 1.00 46.69 213 ALA A C 1
ATOM 1682 O O . ALA A 1 213 ? 1.360 36.352 -13.575 1.00 46.69 213 ALA A O 1
ATOM 1683 N N . GLY A 1 214 ? 3.452 35.580 -13.355 1.00 39.09 214 GLY A N 1
ATOM 1684 C CA . GLY A 1 214 ? 3.307 35.173 -11.951 1.00 39.09 214 GLY A CA 1
ATOM 1685 C C . GLY A 1 214 ? 3.384 36.312 -10.923 1.00 39.09 214 GLY A C 1
ATOM 1686 O O . GLY A 1 214 ? 3.086 36.085 -9.755 1.00 39.09 214 GLY A O 1
ATOM 1687 N N . ARG A 1 215 ? 3.778 37.532 -11.321 1.00 41.53 215 ARG A N 1
ATOM 1688 C CA . ARG A 1 215 ? 3.893 38.701 -10.423 1.00 41.53 215 ARG A CA 1
ATOM 1689 C C . ARG A 1 215 ? 2.755 39.716 -10.552 1.00 41.53 215 ARG A C 1
ATOM 1691 O O . ARG A 1 215 ? 2.726 40.660 -9.774 1.00 41.53 215 ARG A O 1
ATOM 1698 N N . SER A 1 216 ? 1.828 39.536 -11.493 1.00 41.75 216 SER A N 1
ATOM 1699 C CA . SER A 1 216 ? 0.670 40.426 -11.684 1.00 41.75 216 SER A CA 1
ATOM 1700 C C . SER A 1 216 ? -0.658 39.848 -11.178 1.00 41.75 216 SER A C 1
ATOM 1702 O O . SER A 1 216 ? -1.712 40.379 -11.514 1.00 41.75 216 SER A O 1
ATOM 1704 N N . ALA A 1 217 ? -0.625 38.758 -10.406 1.00 43.97 217 ALA A N 1
ATOM 1705 C CA . ALA A 1 217 ? -1.802 38.152 -9.775 1.00 43.97 217 ALA A CA 1
ATOM 1706 C C . ALA A 1 217 ? -1.673 38.118 -8.238 1.00 43.97 217 ALA A C 1
ATOM 1708 O O . ALA A 1 217 ? -2.009 37.121 -7.602 1.00 43.97 217 ALA A O 1
ATOM 1709 N N . GLY A 1 218 ? -1.148 39.205 -7.666 1.00 34.88 218 GLY A N 1
ATOM 1710 C CA . GLY A 1 218 ? -1.129 39.499 -6.233 1.00 34.88 218 GLY A CA 1
ATOM 1711 C C . GLY A 1 218 ? -1.552 40.938 -6.000 1.00 34.88 218 GLY A C 1
ATOM 1712 O O . GLY A 1 218 ? -1.073 41.798 -6.774 1.00 34.88 218 GLY A O 1
#

Mean predicted aligned error: 11.07 Å

pLDDT: mean 78.37, std 18.74, range [33.0, 95.81]

Nearest PDB structures (foldseek):
  3cww-assembly1_B  TM=8.365E-01  e=4.030E-10  Homo sapiens
  2wby-assembly1_A  TM=8.374E-01  e=6.040E-10  Homo sapiens
  3e4z-assembly2_B  TM=8.283E-01  e=6.040E-10  Homo sapiens
  5wob-assembly2_D  TM=8.432E-01  e=1.209E-09  Homo sapiens
  4m1c-assembly1_A  TM=8.236E-01  e=2.283E-09  Homo sapiens

Organism: NCBI:txid282301

Secondary structure (DSSP, 8-state):
---SSEEEEEEEE--GGGTTT-HHHHHHHHHT--STTSHHHHHHTTTEEEEEEEE-TTPPTTEEEEEEEEEE--SS-HHHHHHHHHHHHHHHHHHHHHH---HHHHHHHHHHHHHHHS--S-S-TTS----HHHHHHHHHHHSSS-HHHHHHHS-TTTTTTTTT------HHHHHHHHHHSSSTT-EEEETTTTTTTTT----HHHHHHHHHHTTS--